Protein AF-D7R919-F1 (afdb_monomer_lite)

Structure (mmCIF, N/CA/C/O backbone):
data_AF-D7R919-F1
#
_entry.id   AF-D7R919-F1
#
loop_
_atom_site.group_PDB
_atom_site.id
_atom_site.type_symbol
_atom_site.label_atom_id
_atom_site.label_alt_id
_atom_site.label_comp_id
_atom_site.label_asym_id
_atom_site.label_entity_id
_atom_site.label_seq_id
_atom_site.pdbx_PDB_ins_code
_atom_site.Cartn_x
_atom_site.Cartn_y
_atom_site.Cartn_z
_atom_site.occupancy
_atom_site.B_iso_or_equiv
_atom_site.auth_seq_id
_atom_site.auth_comp_id
_atom_site.auth_asym_id
_atom_site.auth_atom_id
_atom_site.pdbx_PDB_model_num
ATOM 1 N N . HIS A 1 1 ? 2.926 -2.937 -15.902 1.00 95.56 1 HIS A N 1
ATOM 2 C CA . HIS A 1 1 ? 3.759 -3.573 -14.874 1.00 95.56 1 HIS A CA 1
ATOM 3 C C . HIS A 1 1 ? 2.898 -4.033 -13.718 1.00 95.56 1 HIS A C 1
ATOM 5 O O . HIS A 1 1 ? 1.933 -3.342 -13.392 1.00 95.56 1 HIS A O 1
ATOM 11 N N . TRP A 1 2 ? 3.217 -5.201 -13.159 1.00 96.38 2 TRP A N 1
ATOM 12 C CA . TRP A 1 2 ? 2.478 -5.856 -12.076 1.00 96.38 2 TRP A CA 1
ATOM 13 C C . TRP A 1 2 ? 3.252 -5.694 -10.770 1.00 96.38 2 TRP A C 1
ATOM 15 O O . TRP A 1 2 ? 4.086 -6.518 -10.404 1.00 96.38 2 TRP A O 1
ATOM 25 N N . HIS A 1 3 ? 3.007 -4.584 -10.083 1.00 96.44 3 HIS A N 1
ATOM 26 C CA . HIS A 1 3 ? 3.845 -4.145 -8.981 1.00 96.44 3 HIS A CA 1
ATOM 27 C C . HIS A 1 3 ? 3.701 -5.054 -7.755 1.00 96.44 3 HIS A C 1
ATOM 29 O O . HIS A 1 3 ? 2.638 -5.140 -7.132 1.00 96.44 3 HIS A O 1
ATOM 35 N N . GLY A 1 4 ? 4.817 -5.677 -7.373 1.00 94.81 4 GLY A N 1
ATOM 36 C CA . GLY A 1 4 ? 4.941 -6.538 -6.196 1.00 94.81 4 GLY A CA 1
ATOM 37 C C . GLY A 1 4 ? 4.612 -8.012 -6.439 1.00 94.81 4 GLY A C 1
ATOM 38 O O . GLY A 1 4 ? 4.810 -8.816 -5.532 1.00 94.81 4 GLY A O 1
ATOM 39 N N . ILE A 1 5 ? 4.156 -8.388 -7.637 1.00 92.62 5 ILE A N 1
ATOM 40 C CA . IL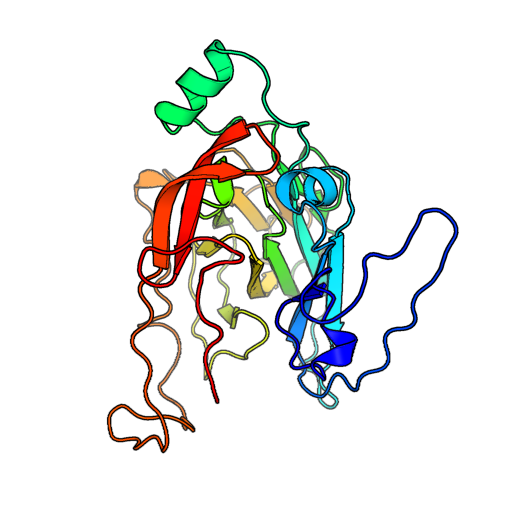E A 1 5 ? 3.919 -9.792 -7.985 1.00 92.62 5 ILE A CA 1
ATOM 41 C C . ILE A 1 5 ? 5.156 -10.354 -8.676 1.00 92.62 5 ILE A C 1
ATOM 43 O O . ILE A 1 5 ? 5.656 -9.785 -9.643 1.00 92.62 5 ILE A O 1
ATOM 47 N N . ALA A 1 6 ? 5.618 -11.512 -8.209 1.00 91.75 6 ALA A N 1
ATOM 48 C CA . ALA A 1 6 ? 6.643 -12.278 -8.900 1.00 91.75 6 ALA A CA 1
ATOM 49 C C . ALA A 1 6 ? 6.056 -12.884 -10.186 1.00 91.75 6 ALA A C 1
ATOM 51 O O . ALA A 1 6 ? 5.393 -13.922 -10.153 1.00 91.75 6 ALA A O 1
ATOM 52 N N . VAL A 1 7 ? 6.286 -12.218 -11.316 1.00 93.62 7 VAL A N 1
ATOM 53 C CA . VAL A 1 7 ? 5.866 -12.672 -12.647 1.00 93.62 7 VAL A CA 1
ATOM 54 C C . VAL A 1 7 ? 7.075 -13.118 -13.476 1.00 93.62 7 VAL A C 1
ATOM 56 O O . VAL A 1 7 ? 8.196 -12.669 -13.223 1.00 93.62 7 VAL A O 1
ATOM 59 N N . PRO A 1 8 ? 6.896 -13.993 -14.485 1.00 92.94 8 PRO A N 1
ATOM 60 C CA . PRO A 1 8 ? 7.942 -14.244 -15.470 1.00 92.94 8 PRO A CA 1
ATOM 61 C C . PRO A 1 8 ? 8.400 -12.933 -16.116 1.00 92.94 8 PRO A C 1
ATOM 63 O O . PRO A 1 8 ? 7.568 -12.079 -16.414 1.00 92.94 8 PRO A O 1
ATOM 66 N N . ASN A 1 9 ? 9.698 -12.800 -16.410 1.00 90.94 9 ASN A N 1
ATOM 67 C CA . ASN A 1 9 ? 10.276 -11.566 -16.963 1.00 90.94 9 ASN A CA 1
ATOM 68 C C . ASN A 1 9 ? 9.488 -11.027 -18.173 1.00 90.94 9 ASN A C 1
ATOM 70 O O . ASN A 1 9 ? 9.223 -9.837 -18.260 1.00 90.94 9 ASN A O 1
ATOM 74 N N . ILE A 1 10 ? 9.039 -11.910 -19.072 1.00 90.75 10 ILE A N 1
ATOM 75 C CA . ILE A 1 10 ? 8.256 -11.562 -20.277 1.00 90.75 10 ILE A CA 1
ATOM 76 C C . ILE A 1 10 ? 6.866 -10.960 -19.999 1.00 90.75 10 ILE A C 1
ATOM 78 O O . ILE A 1 10 ? 6.241 -10.407 -20.903 1.00 90.75 10 ILE A O 1
ATOM 82 N N . ALA A 1 11 ? 6.365 -11.095 -18.772 1.00 94.00 11 ALA A N 1
ATOM 83 C CA . ALA A 1 11 ? 5.078 -10.577 -18.335 1.00 94.00 11 ALA A CA 1
ATOM 84 C C . ALA A 1 11 ? 5.226 -9.339 -17.436 1.00 94.00 11 ALA A C 1
ATOM 86 O O . ALA A 1 11 ? 4.223 -8.831 -16.947 1.00 94.00 11 ALA A O 1
ATOM 87 N N . ASP A 1 12 ? 6.443 -8.833 -17.211 1.00 93.44 12 ASP A N 1
ATOM 88 C CA . ASP A 1 12 ? 6.681 -7.796 -16.208 1.00 93.44 12 ASP A CA 1
ATOM 89 C C . ASP A 1 12 ? 6.198 -6.400 -16.630 1.00 93.44 12 ASP A C 1
ATOM 91 O O . ASP A 1 12 ? 5.692 -5.651 -15.798 1.00 93.44 12 ASP A O 1
ATOM 95 N N . GLY A 1 13 ? 6.273 -6.024 -17.913 1.00 91.88 13 GLY A N 1
ATOM 96 C CA . GLY A 1 13 ? 5.672 -4.777 -18.414 1.00 91.88 13 GLY A CA 1
ATOM 97 C C . GLY A 1 13 ? 6.552 -3.524 -18.601 1.00 91.88 13 GLY A C 1
ATOM 98 O O . GLY A 1 13 ? 6.034 -2.574 -19.197 1.00 91.88 13 GLY A O 1
ATOM 99 N N . PRO A 1 14 ? 7.817 -3.434 -18.140 1.00 90.12 14 PRO A N 1
ATOM 100 C CA . PRO A 1 14 ? 8.717 -2.342 -18.522 1.00 90.12 14 PRO A CA 1
ATOM 101 C C . PRO A 1 14 ? 9.071 -2.328 -20.018 1.00 90.12 14 PRO A C 1
ATOM 103 O O . PRO A 1 14 ? 9.787 -3.193 -20.534 1.00 90.12 14 PRO A O 1
ATOM 106 N N . ALA A 1 15 ? 8.586 -1.304 -20.725 1.00 87.06 15 ALA A N 1
ATOM 107 C CA . ALA A 1 15 ? 8.878 -1.100 -22.139 1.00 87.06 15 ALA A CA 1
ATOM 108 C C . ALA A 1 15 ? 10.372 -0.808 -22.370 1.00 87.06 15 ALA A C 1
ATOM 110 O O . ALA A 1 15 ? 10.974 -0.010 -21.657 1.00 87.06 15 ALA A O 1
ATOM 111 N N . GLY A 1 16 ? 10.966 -1.450 -23.377 1.00 83.50 16 GLY A N 1
ATOM 112 C CA . GLY A 1 16 ? 12.394 -1.342 -23.692 1.00 83.50 16 GLY A CA 1
ATOM 113 C C . GLY A 1 16 ? 13.302 -2.247 -22.854 1.00 83.50 16 GLY A C 1
ATOM 114 O O . GLY A 1 16 ? 14.487 -2.336 -23.160 1.00 83.50 16 GLY A O 1
ATOM 115 N N . VAL A 1 17 ? 12.757 -2.946 -21.850 1.00 84.62 17 VAL A N 1
ATOM 116 C CA . VAL A 1 17 ? 13.502 -3.907 -21.020 1.00 84.62 17 VAL A CA 1
ATOM 117 C C . VAL A 1 17 ? 12.939 -5.313 -21.197 1.00 84.62 17 VAL A C 1
ATOM 119 O O . VAL A 1 17 ? 13.632 -6.198 -21.692 1.00 84.62 17 VAL A O 1
ATOM 122 N N . THR A 1 18 ? 11.674 -5.526 -20.833 1.00 88.62 18 THR A N 1
ATOM 123 C CA . THR A 1 18 ? 11.057 -6.862 -20.862 1.00 88.62 18 THR A CA 1
ATOM 124 C C . THR A 1 18 ? 10.121 -7.070 -22.043 1.00 88.62 18 THR A C 1
ATOM 126 O O . THR A 1 18 ? 9.877 -8.205 -22.450 1.00 88.62 18 THR A O 1
ATOM 129 N N . GLN A 1 19 ? 9.638 -5.977 -22.637 1.00 89.56 19 GLN A N 1
ATOM 130 C CA . GLN A 1 19 ? 8.796 -5.988 -23.830 1.00 89.56 19 GLN A CA 1
ATOM 131 C C . GLN A 1 19 ? 8.904 -4.682 -24.624 1.00 89.56 19 GLN A C 1
ATOM 133 O O . GLN A 1 19 ? 9.452 -3.686 -24.155 1.00 89.56 19 GLN A O 1
ATOM 138 N N . ASN A 1 20 ? 8.317 -4.654 -25.821 1.00 91.12 20 ASN A N 1
ATOM 139 C CA . ASN A 1 20 ? 8.080 -3.404 -26.542 1.00 91.12 20 ASN A CA 1
ATOM 140 C C . ASN A 1 20 ? 6.854 -2.676 -25.973 1.00 91.12 20 ASN A C 1
ATOM 142 O O . ASN A 1 20 ? 5.896 -3.308 -25.516 1.00 91.12 20 ASN A O 1
ATOM 146 N N . GLY A 1 21 ? 6.863 -1.343 -26.046 1.00 90.88 21 GLY A N 1
ATOM 147 C CA . GLY A 1 21 ? 5.683 -0.539 -25.734 1.00 90.88 21 GLY A CA 1
ATOM 148 C C . GLY A 1 21 ? 4.516 -0.898 -26.659 1.00 90.88 21 GLY A C 1
ATOM 149 O O . GLY A 1 21 ? 4.711 -1.090 -27.859 1.00 90.88 21 GLY A O 1
ATOM 150 N N . VAL A 1 22 ? 3.307 -0.998 -26.103 1.00 93.38 22 VAL A N 1
ATOM 151 C CA . VAL A 1 22 ? 2.094 -1.344 -26.861 1.00 93.38 22 VAL A CA 1
ATOM 152 C C . VAL A 1 22 ? 1.604 -0.105 -27.624 1.00 93.38 22 VAL A C 1
ATOM 154 O O . VAL A 1 22 ? 1.250 0.886 -26.980 1.00 93.38 22 VAL A O 1
ATOM 157 N N . PRO A 1 23 ? 1.578 -0.109 -28.973 1.00 93.88 23 PRO A N 1
ATOM 158 C CA . PRO A 1 23 ? 1.152 1.065 -29.731 1.00 93.88 23 PRO A CA 1
ATOM 159 C C . PRO A 1 23 ? -0.345 1.377 -29.555 1.00 93.88 23 PRO A C 1
ATOM 161 O O . PRO A 1 23 ? -1.136 0.475 -29.265 1.00 93.88 23 PRO A O 1
ATOM 164 N N . PRO A 1 24 ? -0.781 2.627 -29.804 1.00 94.56 24 PRO A N 1
ATOM 165 C CA . PRO A 1 24 ? -2.199 2.976 -29.791 1.00 94.56 24 PRO A CA 1
ATOM 166 C C . PRO A 1 24 ? -3.035 2.068 -30.705 1.00 94.56 24 PRO A C 1
ATOM 168 O O . PRO A 1 24 ? -2.684 1.836 -31.862 1.00 94.56 24 PRO A O 1
ATOM 171 N N . GLY A 1 25 ? -4.153 1.561 -30.182 1.00 97.12 25 GLY A N 1
ATOM 172 C CA . GLY A 1 25 ? -5.052 0.652 -30.902 1.00 97.12 25 GLY A CA 1
ATOM 173 C C . GLY A 1 25 ? -4.564 -0.799 -31.007 1.00 97.12 25 GLY A C 1
ATOM 174 O O . GLY A 1 25 ? -5.256 -1.609 -31.616 1.00 97.12 25 GLY A O 1
ATOM 175 N N . GLN A 1 26 ? -3.405 -1.131 -30.435 1.00 97.19 26 GLN A N 1
ATOM 176 C CA . GLN A 1 26 ? -2.895 -2.501 -30.347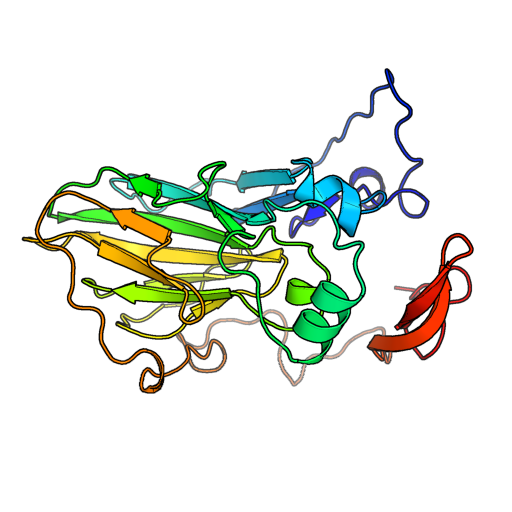 1.00 97.19 26 GLN A CA 1
ATOM 177 C C . GLN A 1 26 ? -3.163 -3.107 -28.964 1.00 97.19 26 GLN A C 1
ATOM 179 O O . GLN A 1 26 ? -3.565 -2.415 -28.028 1.00 97.19 26 GLN A O 1
ATOM 184 N N . SER A 1 27 ? -2.917 -4.410 -28.843 1.00 95.25 27 SER A N 1
ATOM 185 C CA . SER A 1 27 ? -3.090 -5.180 -27.612 1.00 95.25 27 SER A CA 1
ATOM 186 C C . SER A 1 27 ? -1.845 -5.999 -27.285 1.00 95.25 27 SER A C 1
ATOM 188 O O . SER A 1 27 ? -1.105 -6.408 -28.179 1.00 95.25 27 SER A O 1
ATOM 190 N N . TYR A 1 28 ? -1.660 -6.280 -26.000 1.00 93.38 28 TYR A N 1
ATOM 191 C CA . TYR A 1 28 ? -0.685 -7.238 -25.490 1.00 93.38 28 TYR A CA 1
ATOM 192 C C . TYR A 1 28 ? -1.362 -8.082 -24.414 1.00 93.38 28 TYR A C 1
ATOM 194 O O . TYR A 1 28 ? -2.130 -7.547 -23.613 1.00 93.38 28 TYR A O 1
ATOM 202 N N . GLU A 1 29 ? -1.097 -9.383 -24.419 1.00 95.31 29 GLU A N 1
ATOM 203 C CA . GLU A 1 29 ? -1.636 -10.319 -23.438 1.00 95.31 29 GLU A CA 1
ATOM 204 C C . GLU A 1 29 ? -0.571 -10.618 -22.385 1.00 95.31 29 GLU A C 1
ATOM 206 O O . GLU A 1 29 ? 0.567 -10.949 -22.718 1.00 95.31 29 GLU A O 1
ATOM 211 N N . TYR A 1 30 ? -0.946 -10.481 -21.117 1.00 95.94 30 TYR A N 1
ATOM 212 C CA . TYR A 1 30 ? -0.126 -10.905 -19.993 1.00 95.94 30 TYR A CA 1
ATOM 213 C C . TYR A 1 30 ? -0.711 -12.200 -19.441 1.00 95.94 30 TYR A C 1
ATOM 215 O O . TYR A 1 30 ? -1.865 -12.210 -19.015 1.00 95.94 30 TYR A O 1
ATOM 223 N N . ASP A 1 31 ? 0.096 -13.257 -19.428 1.00 94.81 31 ASP A N 1
ATOM 224 C CA . ASP A 1 31 ? -0.246 -14.546 -18.828 1.00 94.81 31 ASP A CA 1
ATOM 225 C C . ASP A 1 31 ? 0.806 -14.901 -17.772 1.00 94.81 31 ASP A C 1
ATOM 227 O O . ASP A 1 31 ? 2.007 -14.968 -18.055 1.00 94.81 31 ASP A O 1
ATOM 231 N N . PHE A 1 32 ? 0.358 -15.053 -16.530 1.00 95.06 32 PHE A N 1
ATOM 232 C CA . PHE A 1 32 ? 1.174 -15.478 -15.403 1.00 95.06 32 PHE A CA 1
ATOM 233 C C . PHE A 1 32 ? 0.289 -16.031 -14.287 1.00 95.06 32 PHE A C 1
ATOM 235 O O . PHE A 1 32 ? -0.894 -15.710 -14.171 1.00 95.06 32 PHE A O 1
ATOM 242 N N . VAL A 1 33 ? 0.892 -16.835 -13.412 1.00 94.25 33 VAL A N 1
ATOM 243 C CA . VAL A 1 33 ? 0.210 -17.379 -12.236 1.00 94.25 33 VAL A CA 1
ATOM 244 C C . VAL A 1 33 ? 0.510 -16.507 -11.020 1.00 94.25 33 VAL A C 1
ATOM 246 O O . VAL A 1 33 ? 1.662 -16.384 -10.604 1.00 94.25 33 VAL A O 1
ATOM 249 N N . ALA A 1 34 ? -0.529 -15.926 -10.423 1.00 93.31 34 ALA A N 1
ATOM 250 C CA . ALA A 1 34 ? -0.426 -15.170 -9.179 1.00 93.31 34 ALA A CA 1
ATOM 251 C C . ALA A 1 34 ? -0.433 -16.127 -7.971 1.00 93.31 34 ALA A C 1
ATOM 253 O O . ALA A 1 34 ? -1.479 -16.439 -7.413 1.00 93.31 34 ALA A O 1
ATOM 254 N N . ASN A 1 35 ? 0.746 -16.635 -7.602 1.00 89.94 35 ASN A N 1
ATOM 255 C CA . ASN A 1 35 ? 0.892 -17.669 -6.565 1.00 89.94 35 ASN A CA 1
ATOM 256 C C . ASN A 1 35 ? 0.966 -17.136 -5.124 1.00 89.94 35 ASN A C 1
ATOM 258 O O . ASN A 1 35 ? 0.943 -17.929 -4.185 1.00 89.94 35 ASN A O 1
ATOM 262 N N . ALA A 1 36 ? 1.102 -15.823 -4.942 1.00 92.56 36 ALA A N 1
ATOM 263 C CA . ALA A 1 36 ? 1.188 -15.193 -3.631 1.00 92.56 36 ALA A CA 1
ATOM 264 C C . ALA A 1 36 ? -0.069 -14.357 -3.385 1.00 92.56 36 ALA A C 1
ATOM 266 O O . ALA A 1 36 ? -0.383 -13.462 -4.169 1.00 92.56 36 ALA A O 1
ATOM 267 N N . ALA A 1 37 ? -0.789 -14.679 -2.311 1.00 95.25 37 ALA A N 1
ATOM 268 C CA . ALA A 1 37 ? -1.919 -13.886 -1.854 1.00 95.25 37 ALA A CA 1
ATOM 269 C C . ALA A 1 37 ? -1.428 -12.552 -1.286 1.00 95.25 37 ALA A C 1
ATOM 271 O O . ALA A 1 37 ? -0.389 -12.502 -0.634 1.00 95.25 37 ALA A O 1
ATOM 272 N N . GLY A 1 38 ? -2.185 -11.478 -1.499 1.00 96.44 38 GLY A N 1
ATOM 273 C CA . GLY A 1 38 ? -1.797 -10.164 -1.007 1.00 96.44 38 GLY A CA 1
ATOM 274 C C . GLY A 1 38 ? -2.473 -8.998 -1.714 1.00 96.44 38 GLY A C 1
ATOM 275 O O . GLY A 1 38 ? -3.305 -9.157 -2.612 1.00 96.44 38 GLY A O 1
ATOM 276 N N . THR A 1 39 ? -2.095 -7.801 -1.271 1.00 98.25 39 THR A N 1
ATOM 277 C CA . THR A 1 39 ? -2.490 -6.524 -1.866 1.00 98.25 39 THR A CA 1
ATOM 278 C C . THR A 1 39 ? -1.368 -6.015 -2.772 1.00 98.25 39 THR A C 1
ATOM 280 O O . THR A 1 39 ? -0.287 -5.621 -2.317 1.00 98.25 39 THR A O 1
ATOM 283 N N . TYR A 1 40 ? -1.652 -5.985 -4.067 1.00 98.00 40 TYR A N 1
ATOM 284 C CA . TYR A 1 40 ? -0.775 -5.503 -5.125 1.00 98.00 40 TYR A CA 1
ATOM 285 C C . TYR A 1 40 ? -1.473 -4.402 -5.919 1.00 98.00 40 TYR A C 1
ATOM 287 O O . TYR A 1 40 ? -2.610 -4.003 -5.647 1.00 98.00 40 TYR A O 1
ATOM 295 N N . TRP A 1 41 ? -0.781 -3.897 -6.927 1.00 97.81 41 TRP A N 1
ATOM 296 C CA . TRP A 1 41 ? -1.334 -2.943 -7.871 1.00 97.81 41 TRP A CA 1
ATOM 297 C C . TRP A 1 41 ? -0.639 -3.099 -9.218 1.00 97.81 41 TRP A C 1
ATOM 299 O O . TRP A 1 41 ? 0.380 -3.775 -9.344 1.00 97.81 41 TRP A O 1
ATOM 309 N N . TYR A 1 42 ? -1.214 -2.508 -10.251 1.00 97.00 42 TYR A N 1
ATOM 310 C CA . TYR A 1 42 ? -0.621 -2.450 -11.575 1.00 97.00 42 TYR A CA 1
ATOM 311 C C . TYR A 1 42 ? -0.618 -1.013 -12.064 1.00 97.00 42 TYR A C 1
ATOM 313 O O . TYR A 1 42 ? -1.474 -0.208 -11.695 1.00 97.00 42 TYR A O 1
ATOM 321 N N . HIS A 1 43 ? 0.350 -0.692 -12.912 1.00 95.06 43 HIS A N 1
ATOM 322 C CA . HIS A 1 43 ? 0.467 0.632 -13.504 1.00 95.06 43 HIS A CA 1
ATOM 323 C C . HIS A 1 43 ? 1.208 0.599 -14.840 1.00 95.06 43 HIS A C 1
ATOM 325 O O . HIS A 1 43 ? 1.895 -0.377 -15.179 1.00 95.06 43 HIS A O 1
ATOM 331 N N . SER A 1 44 ? 1.072 1.678 -15.613 1.00 92.81 44 SER A N 1
ATOM 332 C CA . SER A 1 44 ? 1.928 1.881 -16.780 1.00 92.81 44 SER A CA 1
ATOM 333 C C . SER A 1 44 ? 3.376 2.097 -16.353 1.00 92.81 44 SER A C 1
ATOM 335 O O . SER A 1 44 ? 3.655 2.808 -15.388 1.00 92.81 44 SER A O 1
ATOM 337 N N . HIS A 1 45 ? 4.298 1.496 -17.098 1.00 90.50 45 HIS A N 1
ATOM 338 C CA . HIS A 1 45 ? 5.736 1.698 -16.936 1.00 90.50 45 HIS A CA 1
ATOM 339 C C . HIS A 1 45 ? 6.346 2.472 -18.123 1.00 90.50 45 HIS A C 1
ATOM 341 O O . HIS A 1 45 ? 7.561 2.616 -18.225 1.00 90.50 45 HIS A O 1
ATOM 347 N N . GLN A 1 46 ? 5.500 2.994 -19.019 1.00 83.31 46 GLN A N 1
ATOM 348 C CA . GLN A 1 46 ? 5.898 3.933 -20.062 1.00 83.31 46 GLN A CA 1
ATOM 349 C C . GLN A 1 46 ? 5.631 5.351 -19.556 1.00 83.31 46 GLN A C 1
ATOM 351 O O . GLN A 1 46 ? 4.472 5.719 -19.384 1.00 83.31 46 GLN A O 1
ATOM 356 N N . GLU A 1 47 ? 6.678 6.151 -19.333 1.00 78.25 47 GLU A N 1
ATOM 357 C CA . GLU A 1 47 ? 6.548 7.515 -18.784 1.00 78.25 47 GLU A CA 1
ATOM 358 C C . GLU A 1 47 ? 5.664 7.551 -17.512 1.00 78.25 47 GLU A C 1
ATOM 360 O O . GLU A 1 47 ? 4.627 8.228 -17.493 1.00 78.25 47 GLU A O 1
ATOM 365 N N . PRO A 1 48 ? 6.011 6.789 -16.454 1.00 77.69 48 PRO A N 1
ATOM 366 C CA . PRO A 1 48 ? 5.136 6.576 -15.295 1.00 77.69 48 PRO A CA 1
ATOM 367 C C . PRO A 1 48 ? 4.715 7.887 -14.613 1.00 77.69 48 PRO A C 1
ATOM 369 O O . PRO A 1 48 ? 3.545 8.043 -14.270 1.00 77.69 48 PRO A O 1
ATOM 372 N N . PHE A 1 49 ? 5.615 8.872 -14.541 1.00 75.88 49 PHE A N 1
ATOM 373 C CA . PHE A 1 49 ? 5.358 10.216 -14.000 1.00 75.88 49 PHE A CA 1
ATOM 374 C C . PHE A 1 49 ? 4.271 11.002 -14.758 1.00 75.88 49 PHE A C 1
ATOM 376 O O . PHE A 1 49 ? 3.703 11.954 -14.229 1.00 75.88 49 PHE A O 1
ATOM 383 N N . VAL A 1 50 ? 3.967 10.617 -16.001 1.00 77.81 50 VAL A N 1
ATOM 384 C CA . VAL A 1 50 ? 2.919 11.235 -16.827 1.00 77.81 50 VAL A CA 1
ATOM 385 C C . VAL A 1 50 ? 1.675 10.358 -16.881 1.00 77.81 50 VAL A C 1
ATOM 387 O O . VAL A 1 50 ? 0.554 10.862 -16.822 1.00 77.81 50 VAL A O 1
ATOM 390 N N . GLN A 1 51 ? 1.857 9.051 -17.051 1.00 85.62 51 GLN A N 1
ATOM 391 C CA . GLN A 1 51 ? 0.763 8.129 -17.328 1.00 85.62 51 GLN A CA 1
ATOM 392 C C . GLN A 1 51 ? -0.012 7.717 -16.073 1.00 85.62 51 GLN A C 1
ATOM 394 O O . GLN A 1 51 ? -1.238 7.618 -16.137 1.00 85.62 51 GLN A O 1
ATOM 399 N N . ILE A 1 52 ? 0.663 7.540 -14.933 1.00 86.06 52 ILE A N 1
ATOM 400 C CA . ILE A 1 52 ? 0.017 7.157 -13.669 1.00 86.06 52 ILE A CA 1
ATOM 401 C C . ILE A 1 52 ? -0.916 8.272 -13.172 1.00 86.06 52 ILE A C 1
ATOM 403 O O . ILE A 1 52 ? -2.101 7.985 -13.004 1.00 86.06 52 ILE A O 1
ATOM 407 N N . PRO A 1 53 ? -0.494 9.554 -13.073 1.00 79.94 53 PRO A N 1
ATOM 408 C CA . PRO A 1 53 ? -1.406 10.642 -12.690 1.00 79.94 53 PRO A CA 1
ATOM 409 C C . PRO A 1 53 ? -2.585 10.846 -13.656 1.00 79.94 53 PRO A C 1
ATOM 411 O O . PRO A 1 53 ? -3.593 11.452 -13.307 1.00 79.94 53 PRO A O 1
ATOM 414 N N . ARG A 1 54 ? -2.486 10.337 -14.893 1.00 83.62 54 ARG A N 1
ATOM 415 C CA . ARG A 1 54 ? -3.576 10.349 -15.884 1.00 83.62 54 ARG A CA 1
ATOM 416 C C . ARG A 1 54 ? -4.528 9.153 -15.766 1.00 83.62 54 ARG A C 1
ATOM 418 O O . ARG A 1 54 ? -5.405 9.003 -16.614 1.00 83.62 54 ARG A O 1
ATOM 425 N N . GLY A 1 55 ? -4.368 8.324 -14.736 1.00 85.62 55 GLY A N 1
ATOM 426 C CA . GLY A 1 55 ? -5.274 7.226 -14.408 1.00 85.62 55 GLY A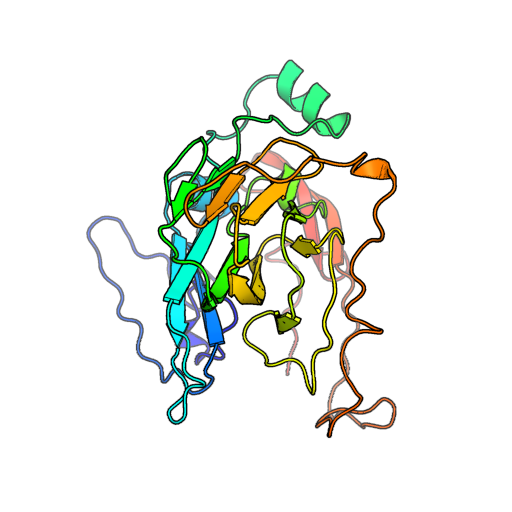 CA 1
ATOM 427 C C . GLY A 1 55 ? -4.837 5.850 -14.911 1.00 85.62 55 GLY A C 1
ATOM 428 O O . GLY A 1 55 ? -5.623 4.911 -14.821 1.00 85.62 55 GLY A O 1
ATOM 429 N N . LEU A 1 56 ? -3.611 5.682 -15.426 1.00 92.00 56 LEU A N 1
ATOM 430 C CA . LEU A 1 56 ? -3.106 4.366 -15.851 1.00 92.00 56 LEU A CA 1
ATOM 431 C C . LEU A 1 56 ? -2.519 3.563 -14.679 1.00 92.00 56 LEU A C 1
ATOM 433 O O . LEU A 1 56 ? -1.337 3.208 -14.679 1.00 92.00 56 LEU A O 1
ATOM 437 N N . LEU A 1 57 ? -3.374 3.274 -13.697 1.00 93.62 57 LEU A N 1
ATOM 438 C CA . LEU A 1 57 ? -3.103 2.426 -12.539 1.00 93.62 57 LEU A CA 1
ATOM 439 C C . LEU A 1 57 ? -4.365 1.673 -12.080 1.00 93.62 57 LEU A C 1
ATOM 441 O O . LEU A 1 57 ? -5.481 2.033 -12.452 1.00 93.62 57 LEU A O 1
ATOM 445 N N . GLY A 1 58 ? -4.198 0.663 -11.231 1.00 95.62 58 GLY A N 1
ATOM 446 C CA . GLY A 1 58 ? -5.304 -0.002 -10.546 1.00 95.62 58 GLY A CA 1
ATOM 447 C C . GLY A 1 58 ? -4.833 -0.974 -9.471 1.00 95.62 58 GLY A C 1
ATOM 448 O O . GLY A 1 58 ? -3.672 -1.372 -9.443 1.00 95.62 58 GLY A O 1
ATOM 449 N N . ALA A 1 59 ? -5.734 -1.346 -8.564 1.00 97.38 59 ALA A N 1
ATOM 450 C CA . ALA A 1 59 ? -5.449 -2.346 -7.541 1.00 97.38 59 ALA A CA 1
ATOM 451 C C . ALA A 1 59 ? -5.482 -3.767 -8.123 1.00 97.38 59 ALA A C 1
ATOM 453 O O . ALA A 1 59 ? -6.258 -4.055 -9.034 1.00 97.38 59 ALA A O 1
ATOM 454 N N . LEU A 1 60 ? -4.681 -4.662 -7.549 1.00 97.50 60 LEU A N 1
ATOM 455 C CA . LEU A 1 60 ? -4.694 -6.090 -7.844 1.00 97.50 60 LEU A CA 1
ATOM 456 C C . LEU A 1 60 ? -4.674 -6.863 -6.529 1.00 97.50 60 LEU A C 1
ATOM 458 O O . LEU A 1 60 ? -3.680 -6.856 -5.811 1.00 97.50 60 LEU A O 1
ATOM 462 N N . ILE A 1 61 ? -5.788 -7.510 -6.201 1.00 97.44 61 ILE A N 1
ATOM 463 C CA . ILE A 1 61 ? -5.914 -8.321 -4.990 1.00 97.44 61 ILE A CA 1
ATOM 464 C C . ILE A 1 61 ? -5.832 -9.788 -5.389 1.00 97.44 61 ILE A C 1
ATOM 466 O O . ILE A 1 61 ? -6.554 -10.224 -6.283 1.00 97.44 61 ILE A O 1
ATOM 470 N N . VAL A 1 62 ? -4.941 -10.527 -4.733 1.00 96.88 62 VAL A N 1
ATOM 471 C CA . VAL A 1 62 ? -4.839 -11.980 -4.875 1.00 96.88 62 VAL A CA 1
ATOM 472 C C . VAL A 1 62 ? -5.326 -12.590 -3.572 1.00 96.88 62 VAL A C 1
ATOM 474 O O . VAL A 1 62 ? -4.727 -12.370 -2.517 1.00 96.88 62 VAL A O 1
ATOM 477 N N . ASP A 1 63 ? -6.435 -13.318 -3.631 1.00 94.12 63 ASP A N 1
ATOM 478 C CA . ASP A 1 63 ? -7.018 -13.936 -2.446 1.00 94.12 63 ASP A CA 1
ATOM 479 C C . ASP A 1 63 ? -6.221 -15.165 -2.003 1.00 94.12 63 ASP A C 1
ATOM 481 O O . ASP A 1 63 ? -5.690 -15.927 -2.813 1.00 94.12 63 ASP A O 1
ATOM 485 N N . SER A 1 64 ? -6.158 -15.363 -0.685 1.00 90.94 64 SER A N 1
ATOM 486 C CA . SER A 1 64 ? -5.662 -16.613 -0.111 1.00 90.94 64 SER A CA 1
ATOM 487 C C . SER A 1 64 ? -6.666 -17.731 -0.398 1.00 90.94 64 SER A C 1
ATOM 489 O O . SER A 1 64 ? -7.871 -17.481 -0.305 1.00 90.94 64 SER A O 1
ATOM 491 N N . PRO A 1 65 ? -6.216 -18.969 -0.680 1.00 89.00 65 PRO A N 1
ATOM 492 C CA . PRO A 1 65 ? -7.116 -20.122 -0.720 1.00 89.00 65 PRO A CA 1
ATOM 493 C C . PRO A 1 65 ? -7.829 -20.346 0.624 1.00 89.00 65 PRO A C 1
ATOM 495 O O . PRO A 1 65 ? -8.958 -20.829 0.637 1.00 89.00 65 PRO A O 1
ATOM 498 N N . ASP A 1 66 ? -7.197 -19.929 1.727 1.00 88.81 66 ASP A N 1
ATOM 499 C CA . ASP A 1 66 ? -7.730 -19.983 3.088 1.00 88.81 66 ASP A CA 1
ATOM 500 C C . ASP A 1 66 ? -7.784 -18.557 3.675 1.00 88.81 66 ASP A C 1
ATOM 502 O O . ASP A 1 66 ? -6.897 -18.154 4.438 1.00 88.81 66 ASP A O 1
ATOM 506 N N . PRO A 1 67 ? -8.763 -17.724 3.277 1.00 86.06 67 PRO A N 1
ATOM 507 C CA . PRO A 1 67 ? -8.810 -16.332 3.697 1.00 86.06 67 PRO A CA 1
ATOM 508 C C . PRO A 1 67 ? -9.283 -16.203 5.148 1.00 86.06 67 PRO A C 1
ATOM 510 O O . PRO A 1 67 ? -10.231 -16.856 5.593 1.00 86.06 67 PRO A O 1
ATOM 513 N N . VAL A 1 68 ? -8.660 -15.288 5.890 1.00 87.44 68 VAL A N 1
ATOM 514 C CA . VAL A 1 68 ? -9.215 -14.816 7.161 1.00 87.44 68 VAL A CA 1
ATOM 515 C C . VAL A 1 68 ? -10.476 -14.009 6.857 1.00 87.44 68 VAL A C 1
ATOM 517 O O . VAL A 1 68 ? -10.421 -13.052 6.093 1.00 87.44 68 VAL A O 1
ATOM 520 N N . SER A 1 69 ? -11.603 -14.378 7.468 1.00 91.88 69 SER A N 1
ATOM 521 C CA . SER A 1 69 ? -12.877 -13.691 7.237 1.00 91.88 69 SER A CA 1
ATOM 522 C C . SER A 1 69 ? -12.916 -12.314 7.907 1.00 91.88 69 SER A C 1
ATOM 524 O O . SER A 1 69 ? -12.577 -12.164 9.090 1.00 91.88 69 SER A O 1
ATOM 526 N N . PHE A 1 70 ? -13.420 -11.339 7.155 1.00 96.94 70 PHE A N 1
ATOM 527 C CA . PHE A 1 70 ? -13.785 -9.998 7.602 1.00 96.94 70 PHE A CA 1
ATOM 528 C C . PHE A 1 70 ? -15.239 -9.726 7.207 1.00 96.94 70 PHE A C 1
ATOM 530 O O . PHE A 1 70 ? -15.710 -10.240 6.195 1.00 96.94 70 PHE A O 1
ATOM 537 N N . ASP A 1 71 ? -15.955 -8.923 7.990 1.00 98.06 71 ASP A N 1
ATOM 538 C CA . ASP A 1 71 ? -17.317 -8.501 7.638 1.00 98.06 71 ASP A CA 1
ATOM 539 C C . ASP A 1 71 ? -17.295 -7.488 6.483 1.00 98.06 71 ASP A C 1
ATOM 541 O O . ASP A 1 71 ? -18.228 -7.410 5.680 1.00 98.06 71 ASP A O 1
ATOM 545 N N . ARG A 1 72 ? -16.207 -6.709 6.389 1.00 97.81 72 ARG A N 1
ATOM 546 C CA . ARG A 1 72 ? -15.945 -5.748 5.315 1.00 97.81 72 ARG A CA 1
ATOM 547 C C . ARG A 1 72 ? -14.495 -5.813 4.866 1.00 97.81 72 ARG A C 1
ATOM 549 O O . ARG A 1 72 ? -13.587 -5.777 5.694 1.00 97.81 72 ARG A O 1
ATOM 556 N N . GLU A 1 73 ? -14.290 -5.773 3.556 1.00 97.56 73 GLU A N 1
ATOM 557 C CA . GLU A 1 73 ? -12.985 -5.515 2.956 1.00 97.56 73 GLU A CA 1
ATOM 558 C C . GLU A 1 73 ? -13.082 -4.316 2.017 1.00 97.56 73 GLU A C 1
ATOM 560 O O . GLU A 1 73 ? -13.964 -4.257 1.159 1.00 97.56 73 GLU A O 1
ATOM 565 N N . TYR A 1 74 ? -12.175 -3.358 2.185 1.00 98.25 74 TYR A N 1
ATOM 566 C CA . TYR A 1 74 ? -12.093 -2.169 1.346 1.00 98.25 74 TYR A CA 1
ATOM 567 C C . TYR A 1 74 ? -10.689 -2.003 0.791 1.00 98.25 74 TYR A C 1
ATOM 569 O O . TYR A 1 74 ? -9.710 -2.121 1.525 1.00 98.25 74 TYR A O 1
ATOM 577 N N . THR A 1 75 ? -10.601 -1.652 -0.488 1.00 98.12 75 THR A N 1
ATOM 578 C CA . THR A 1 75 ? -9.354 -1.230 -1.124 1.00 98.12 75 THR A CA 1
ATOM 579 C C . THR A 1 75 ? -9.384 0.272 -1.339 1.00 98.12 75 THR A C 1
ATOM 581 O O . THR A 1 75 ? -10.320 0.804 -1.936 1.00 98.12 75 THR A O 1
ATOM 584 N N . VAL A 1 76 ? -8.359 0.952 -0.841 1.00 97.38 76 VAL A N 1
ATOM 585 C CA . VAL A 1 76 ? -8.182 2.400 -0.889 1.00 97.38 76 VAL A CA 1
ATOM 586 C C . VAL A 1 76 ? -6.893 2.686 -1.639 1.00 97.38 76 VAL A C 1
ATOM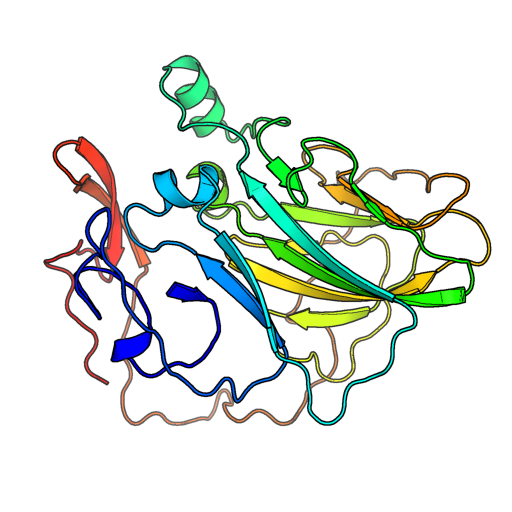 588 O O . VAL A 1 76 ? -5.806 2.362 -1.169 1.00 97.38 76 VAL A O 1
ATOM 591 N N . VAL A 1 77 ? -7.020 3.298 -2.810 1.00 95.06 77 VAL A N 1
ATOM 592 C CA . VAL A 1 77 ? -5.898 3.711 -3.650 1.00 95.06 77 VAL A CA 1
ATOM 593 C C . VAL A 1 77 ? -5.752 5.222 -3.559 1.00 95.06 77 VAL A C 1
ATOM 595 O O . VAL A 1 77 ? -6.636 5.959 -4.000 1.00 95.06 77 VAL A O 1
ATOM 598 N N . TYR A 1 78 ? -4.626 5.668 -3.013 1.00 91.38 78 TYR A N 1
ATOM 599 C CA . TYR A 1 78 ? -4.178 7.055 -3.070 1.00 91.38 78 TYR A CA 1
ATOM 600 C C . TYR A 1 78 ? -3.434 7.272 -4.387 1.00 91.38 78 TYR A C 1
ATOM 602 O O . TYR A 1 78 ? -2.525 6.506 -4.705 1.00 91.38 78 TYR A O 1
ATOM 610 N N . HIS A 1 79 ? -3.798 8.288 -5.163 1.00 87.31 79 HIS A N 1
ATOM 611 C CA . HIS A 1 79 ? -3.145 8.584 -6.439 1.00 87.31 79 HIS A CA 1
ATOM 612 C C . HIS A 1 79 ? -3.112 10.082 -6.721 1.00 87.31 79 HIS A C 1
ATOM 614 O O . HIS A 1 79 ? -3.927 10.835 -6.192 1.00 87.31 79 HIS A O 1
ATOM 620 N N . ASP A 1 80 ? -2.183 10.524 -7.568 1.00 79.88 80 ASP A N 1
ATOM 621 C CA . ASP A 1 80 ? -2.127 11.932 -7.948 1.00 79.88 80 ASP A CA 1
ATOM 622 C C . ASP A 1 80 ? -3.360 12.322 -8.783 1.00 79.88 80 ASP A C 1
ATOM 624 O O . ASP A 1 80 ? -3.828 11.560 -9.637 1.00 79.88 80 ASP A O 1
ATOM 628 N N . HIS A 1 81 ? -3.881 13.520 -8.529 1.00 69.50 81 HIS A N 1
ATOM 629 C CA . HIS A 1 81 ? -5.012 14.129 -9.223 1.00 69.50 81 HIS A CA 1
ATOM 630 C C . HIS A 1 81 ? -4.589 15.275 -10.160 1.00 69.50 81 HIS A C 1
ATOM 632 O O . HIS A 1 81 ? -5.317 15.625 -11.091 1.00 69.50 81 HIS A O 1
ATOM 638 N N . THR A 1 82 ? -3.412 15.875 -9.954 1.00 61.31 82 THR A N 1
ATOM 639 C CA . THR A 1 82 ? -2.969 17.043 -10.727 1.00 61.31 82 THR A CA 1
ATOM 640 C C . THR A 1 82 ? -2.075 16.674 -11.912 1.00 61.31 82 THR A C 1
ATOM 642 O O . THR A 1 82 ? -1.316 15.705 -11.903 1.00 61.31 82 THR A O 1
ATOM 645 N N . GLN A 1 83 ? -2.183 17.468 -12.984 1.00 51.97 83 GLN A N 1
ATOM 646 C CA . GLN A 1 83 ? -1.278 17.394 -14.132 1.00 51.97 83 GLN A CA 1
ATOM 647 C C . GLN A 1 83 ? 0.137 17.857 -13.744 1.00 51.97 83 GLN A C 1
ATOM 649 O O . GLN A 1 83 ? 0.276 18.638 -12.802 1.00 51.97 83 GLN A O 1
ATOM 654 N N . PRO A 1 84 ? 1.186 17.433 -14.478 1.00 49.06 84 PRO A N 1
ATOM 655 C CA . PRO A 1 84 ? 2.556 17.847 -14.198 1.00 49.06 84 PRO A CA 1
ATOM 656 C C . PRO A 1 84 ? 2.683 19.372 -14.100 1.00 49.06 84 PRO A C 1
ATOM 658 O O . PRO A 1 84 ? 2.224 20.108 -14.976 1.00 49.06 84 PRO A O 1
ATOM 661 N N . VAL A 1 85 ? 3.334 19.808 -13.023 1.00 49.94 85 VAL A N 1
ATOM 662 C CA . VAL A 1 85 ? 3.721 21.188 -12.713 1.00 49.94 85 VAL A CA 1
ATOM 663 C C . VAL A 1 85 ? 4.499 21.804 -13.882 1.00 49.94 85 VAL A C 1
ATOM 665 O O . VAL A 1 85 ? 5.466 21.213 -14.358 1.00 49.94 85 VAL A O 1
ATOM 668 N N . ARG A 1 86 ? 4.110 23.001 -14.344 1.00 49.72 86 ARG A N 1
ATOM 669 C CA . ARG A 1 86 ? 4.776 23.692 -15.476 1.00 49.72 86 ARG A CA 1
ATOM 670 C C . ARG A 1 86 ? 5.220 25.121 -15.174 1.00 49.72 86 ARG A C 1
ATOM 672 O O . ARG A 1 86 ? 5.740 25.785 -16.070 1.00 49.72 86 ARG A O 1
ATOM 679 N N . THR A 1 87 ? 5.022 25.627 -13.955 1.00 51.72 87 THR A N 1
ATOM 680 C CA . THR A 1 87 ? 5.322 27.032 -13.641 1.00 51.72 87 THR A CA 1
ATOM 681 C C . THR A 1 87 ? 6.447 27.194 -12.614 1.00 51.72 87 THR A C 1
ATOM 683 O O . THR A 1 87 ? 6.573 26.431 -11.659 1.00 51.72 87 THR A O 1
ATOM 686 N N . LEU A 1 88 ? 7.271 28.234 -12.790 1.00 50.72 88 LEU A N 1
ATOM 687 C CA . LEU A 1 88 ? 8.364 28.596 -11.872 1.00 50.72 88 LEU A CA 1
ATOM 688 C C . LEU A 1 88 ? 7.932 28.713 -10.388 1.00 50.72 88 LEU A C 1
ATOM 690 O O . LEU A 1 88 ? 8.671 28.233 -9.532 1.00 50.72 88 LEU A O 1
ATOM 694 N N . PRO A 1 89 ? 6.760 29.282 -10.037 1.00 55.84 89 PRO A N 1
ATOM 695 C CA . PRO A 1 89 ? 6.299 29.336 -8.646 1.00 55.84 89 PRO A CA 1
ATOM 696 C C . PRO A 1 89 ? 6.013 27.962 -8.023 1.00 55.84 89 PRO A C 1
ATOM 698 O O . PRO A 1 89 ? 6.284 27.752 -6.842 1.00 55.84 89 PRO A O 1
ATOM 701 N N . GLU A 1 90 ? 5.490 27.017 -8.803 1.00 54.41 90 GLU A N 1
ATOM 702 C CA . GLU A 1 90 ? 5.237 25.643 -8.354 1.00 54.41 90 GLU A CA 1
ATOM 703 C C . GLU A 1 90 ? 6.549 24.858 -8.203 1.00 54.41 90 GLU A C 1
ATOM 705 O O . GLU A 1 90 ? 6.706 24.110 -7.241 1.00 54.41 90 GLU A O 1
ATOM 710 N N . ILE A 1 91 ? 7.537 25.103 -9.076 1.00 54.19 91 ILE A N 1
ATOM 711 C CA . ILE A 1 91 ? 8.907 24.581 -8.926 1.00 54.19 91 ILE A CA 1
ATOM 712 C C . ILE A 1 91 ? 9.538 25.090 -7.620 1.00 54.19 91 ILE A C 1
ATOM 714 O O . ILE A 1 91 ? 10.157 24.318 -6.892 1.00 54.19 91 ILE A O 1
ATOM 718 N N . VAL A 1 92 ? 9.349 26.367 -7.272 1.00 57.00 92 VAL A N 1
ATOM 719 C CA . VAL A 1 92 ? 9.852 26.929 -6.005 1.00 57.00 92 VAL A CA 1
ATOM 720 C C . VAL A 1 92 ? 9.137 26.321 -4.793 1.00 57.00 92 VAL A C 1
ATOM 722 O O . VAL A 1 92 ? 9.807 25.942 -3.835 1.00 57.00 92 VAL A O 1
ATOM 725 N N . LYS A 1 93 ? 7.805 26.154 -4.827 1.00 54.09 93 LYS A N 1
ATOM 726 C CA . LYS A 1 93 ? 7.064 25.440 -3.764 1.00 54.09 93 LYS A CA 1
ATOM 727 C C . LYS A 1 93 ? 7.560 24.001 -3.580 1.00 54.09 93 LYS A C 1
ATOM 729 O O . LYS A 1 93 ? 7.712 23.551 -2.447 1.00 54.09 93 LYS A O 1
ATOM 734 N N . LYS A 1 94 ? 7.868 23.320 -4.687 1.00 52.25 94 LYS A N 1
ATOM 735 C CA . LYS A 1 94 ? 8.425 21.963 -4.722 1.00 52.25 94 LYS A CA 1
ATOM 736 C C . LYS A 1 94 ? 9.830 21.885 -4.111 1.00 52.25 94 LYS A C 1
ATOM 738 O O . LYS A 1 94 ? 10.078 20.997 -3.306 1.00 52.25 94 LYS A O 1
ATOM 743 N N . ILE A 1 95 ? 10.724 22.831 -4.418 1.00 52.59 95 ILE A N 1
ATOM 744 C CA . ILE A 1 95 ? 12.069 22.912 -3.804 1.00 52.59 95 ILE A CA 1
ATOM 745 C C . ILE A 1 95 ? 11.979 23.158 -2.289 1.00 52.59 95 ILE A C 1
ATOM 747 O O . ILE A 1 95 ? 12.814 22.678 -1.529 1.00 52.59 95 ILE A O 1
ATOM 751 N N . LEU A 1 96 ? 10.953 23.884 -1.843 1.00 53.81 96 LEU A N 1
ATOM 752 C CA . LEU A 1 96 ? 10.709 24.184 -0.431 1.00 53.81 96 LEU A CA 1
ATOM 753 C C . LEU A 1 96 ? 9.906 23.091 0.304 1.00 53.81 96 LEU A C 1
ATOM 755 O O . LEU A 1 96 ? 9.476 23.321 1.432 1.00 53.81 96 LEU A O 1
ATOM 759 N N . GLY A 1 97 ? 9.683 21.922 -0.312 1.00 48.91 97 GLY A N 1
ATOM 760 C CA . GLY A 1 97 ? 9.017 20.777 0.322 1.00 48.91 97 GLY A CA 1
ATOM 761 C C . GLY A 1 97 ? 7.523 20.973 0.600 1.00 48.91 97 GLY A C 1
ATOM 762 O O . GLY A 1 97 ? 6.952 20.274 1.430 1.00 48.91 97 GLY A O 1
ATOM 763 N N . SER A 1 98 ? 6.871 21.938 -0.054 1.00 50.66 98 SER A N 1
ATOM 764 C CA . SER A 1 98 ? 5.438 22.179 0.132 1.00 50.66 98 SER A CA 1
ATOM 765 C C . SER A 1 98 ? 4.625 21.299 -0.820 1.00 50.66 98 SER A C 1
ATOM 767 O O . SER A 1 98 ? 4.584 21.571 -2.022 1.00 50.66 98 SER A O 1
ATOM 769 N N . ARG A 1 99 ? 3.970 20.257 -0.290 1.00 55.41 99 ARG A N 1
ATOM 770 C CA . ARG A 1 99 ? 2.961 19.472 -1.022 1.00 55.41 99 ARG A CA 1
ATOM 771 C C . ARG A 1 99 ? 1.728 20.322 -1.320 1.00 55.41 99 ARG A C 1
ATOM 773 O O . ARG A 1 99 ? 1.269 21.081 -0.466 1.00 55.41 99 ARG A O 1
ATOM 780 N N . ASP A 1 100 ? 1.190 20.178 -2.528 1.00 56.31 100 ASP A N 1
ATOM 781 C CA . ASP A 1 100 ? -0.116 20.736 -2.862 1.00 56.31 100 ASP A CA 1
ATOM 782 C C . ASP A 1 100 ? -1.215 19.830 -2.289 1.00 56.31 100 ASP A C 1
ATOM 784 O O . ASP A 1 100 ? -1.212 18.619 -2.512 1.00 56.31 100 ASP A O 1
ATOM 788 N N . ARG A 1 101 ? -2.115 20.413 -1.495 1.00 50.34 101 ARG A N 1
ATOM 789 C CA . ARG A 1 101 ? -3.120 19.683 -0.706 1.00 50.34 101 ARG A CA 1
ATOM 790 C C . ARG A 1 101 ? -4.245 19.107 -1.566 1.00 50.34 101 ARG A C 1
ATOM 792 O O . ARG A 1 101 ? -4.856 18.131 -1.157 1.00 50.34 101 ARG A O 1
ATOM 799 N N . ASP A 1 102 ? -4.453 19.655 -2.763 1.00 53.97 102 ASP A N 1
ATOM 800 C CA . ASP A 1 102 ? -5.474 19.198 -3.718 1.00 53.97 102 ASP A CA 1
ATOM 801 C C . ASP A 1 102 ? -4.920 18.175 -4.733 1.00 53.97 102 ASP A C 1
ATOM 803 O O . ASP A 1 102 ? -5.592 17.802 -5.698 1.00 53.97 102 ASP A O 1
ATOM 807 N N . ALA A 1 103 ? -3.671 17.729 -4.551 1.00 68.50 103 ALA A N 1
ATOM 808 C CA . ALA A 1 103 ? -2.980 16.880 -5.515 1.00 68.50 103 ALA A CA 1
ATOM 809 C C . ALA A 1 103 ? -3.224 15.382 -5.335 1.00 68.50 103 ALA A C 1
ATOM 811 O O . ALA A 1 103 ? -2.847 14.636 -6.232 1.00 68.50 103 ALA A O 1
ATOM 812 N N . ILE A 1 104 ? -3.836 14.927 -4.236 1.00 79.06 104 ILE A N 1
ATOM 813 C CA . ILE A 1 104 ? -4.085 13.500 -3.992 1.00 79.06 104 ILE A CA 1
ATOM 814 C C . ILE A 1 104 ? -5.583 13.208 -4.035 1.00 79.06 104 ILE A C 1
ATOM 816 O O . ILE A 1 104 ? -6.372 13.806 -3.309 1.00 79.06 104 ILE A O 1
ATOM 820 N N . ALA A 1 105 ? -5.960 12.247 -4.869 1.00 84.62 105 ALA A N 1
ATOM 821 C CA . ALA A 1 105 ? -7.281 11.646 -4.893 1.00 84.62 105 ALA A CA 1
ATOM 822 C C . ALA A 1 105 ? -7.257 10.265 -4.231 1.00 84.62 105 ALA A C 1
ATOM 824 O O . ALA A 1 105 ? -6.242 9.564 -4.220 1.00 84.62 105 ALA A O 1
ATOM 825 N N . VAL A 1 106 ? -8.412 9.863 -3.705 1.00 88.62 106 VAL A N 1
ATOM 826 C CA . VAL A 1 106 ? -8.635 8.555 -3.089 1.00 88.62 106 VAL A CA 1
ATOM 827 C C . VAL A 1 106 ? -9.771 7.856 -3.816 1.00 88.62 106 VAL A C 1
ATOM 829 O O . VAL A 1 106 ? -10.899 8.345 -3.810 1.00 88.62 106 VAL A O 1
ATOM 832 N N . ASN A 1 107 ? -9.493 6.724 -4.468 1.00 90.38 107 ASN A N 1
ATOM 833 C CA . ASN A 1 107 ? -10.469 6.003 -5.300 1.00 90.38 107 ASN A CA 1
ATOM 834 C C . ASN A 1 107 ? -11.262 6.941 -6.244 1.00 90.38 107 ASN A C 1
ATOM 836 O O . ASN A 1 107 ? -12.493 6.901 -6.275 1.00 90.38 107 ASN A O 1
ATOM 840 N N . ASN A 1 108 ? -10.566 7.805 -6.997 1.00 82.69 108 ASN A N 1
ATOM 841 C CA . ASN A 1 108 ? -11.142 8.834 -7.882 1.00 82.69 108 ASN A CA 1
ATOM 842 C C . ASN A 1 108 ? -11.961 9.943 -7.189 1.00 82.69 108 ASN A C 1
ATOM 844 O O . ASN A 1 108 ? -12.686 10.680 -7.859 1.00 82.69 108 ASN A O 1
ATOM 848 N N . THR A 1 109 ? -11.856 10.083 -5.868 1.00 82.25 109 THR A N 1
ATOM 849 C CA . THR A 1 109 ? -12.498 11.159 -5.104 1.00 82.25 109 THR A CA 1
ATOM 850 C C . THR A 1 109 ? -11.446 12.171 -4.661 1.00 82.25 109 THR A C 1
ATOM 852 O O . THR A 1 109 ? -10.482 11.810 -3.996 1.00 82.25 109 THR A O 1
ATOM 855 N N . ASN A 1 110 ? -11.646 13.449 -4.984 1.00 72.50 110 ASN A N 1
ATOM 856 C CA . ASN A 1 110 ? -10.750 14.551 -4.587 1.00 72.50 110 ASN A CA 1
ATOM 857 C C . ASN A 1 110 ? -11.102 15.132 -3.208 1.00 72.50 110 ASN A C 1
ATOM 859 O O . ASN A 1 110 ? -10.906 16.311 -2.936 1.00 72.50 110 ASN A O 1
ATOM 863 N N . GLY A 1 111 ? -11.750 14.330 -2.379 1.00 73.62 111 GLY A N 1
ATOM 864 C CA . GLY A 1 111 ? -12.299 14.723 -1.096 1.00 73.62 111 GLY A CA 1
ATOM 865 C C . GLY A 1 111 ? -12.463 13.484 -0.236 1.00 73.62 111 GLY A C 1
ATOM 866 O O . GLY A 1 111 ? -11.850 12.452 -0.500 1.00 73.62 111 GLY A O 1
ATOM 867 N N . MET A 1 112 ? -13.318 13.574 0.774 1.00 85.38 112 MET A N 1
ATOM 868 C CA . MET A 1 112 ? -13.539 12.461 1.684 1.00 85.38 112 MET A CA 1
ATOM 869 C C . MET A 1 112 ? -14.102 11.234 0.966 1.00 85.38 112 MET A C 1
ATOM 871 O O . MET A 1 112 ? -15.206 11.286 0.420 1.00 85.38 112 MET A O 1
ATOM 875 N N . LEU A 1 113 ? -13.393 10.111 1.047 1.00 92.25 113 LEU A N 1
ATOM 876 C CA . LEU A 1 113 ? -13.963 8.814 0.717 1.00 92.25 113 LEU A CA 1
ATOM 877 C C . LEU A 1 113 ? -14.758 8.290 1.918 1.00 92.25 113 LEU A C 1
ATOM 879 O O . LEU A 1 113 ? -14.186 7.983 2.961 1.00 92.25 113 LEU A O 1
ATOM 883 N N . GLU A 1 114 ? -16.072 8.151 1.774 1.00 94.00 114 GLU A N 1
ATOM 884 C CA . GLU A 1 114 ? -16.924 7.538 2.796 1.00 94.00 114 GLU A CA 1
ATOM 885 C C . GLU A 1 114 ? -17.163 6.056 2.493 1.00 94.00 114 GLU A C 1
ATOM 887 O O . GLU A 1 114 ? -17.687 5.689 1.440 1.00 94.00 114 GLU A O 1
ATOM 892 N N . LEU A 1 115 ? -16.806 5.193 3.440 1.00 96.38 115 LEU A N 1
ATOM 893 C CA . LEU A 1 115 ? -16.968 3.747 3.365 1.00 96.38 115 LEU A CA 1
ATOM 894 C C . LEU A 1 115 ? -17.983 3.286 4.422 1.00 96.38 115 LEU A C 1
ATOM 896 O O . LEU A 1 115 ? -17.834 3.585 5.610 1.00 96.38 115 LEU A O 1
ATOM 900 N N . PRO A 1 116 ? -19.036 2.545 4.049 1.00 96.44 116 PRO A N 1
ATOM 901 C CA . PRO A 1 116 ? -20.025 2.098 5.019 1.00 96.44 116 PRO A CA 1
ATOM 902 C C . PRO A 1 116 ? -19.450 1.009 5.934 1.00 96.44 116 PRO A C 1
ATOM 904 O O . PRO A 1 116 ? -18.867 0.037 5.472 1.00 96.44 116 PRO A O 1
ATOM 907 N N . ALA A 1 117 ? -19.663 1.122 7.238 1.00 97.06 117 ALA A N 1
ATOM 908 C CA . ALA A 1 117 ? -19.364 0.053 8.186 1.00 97.06 117 ALA A CA 1
ATOM 909 C C . ALA A 1 117 ? -20.273 0.184 9.414 1.00 97.06 117 ALA A C 1
ATOM 911 O O . ALA A 1 117 ? -20.652 1.296 9.799 1.00 97.06 117 ALA A O 1
ATOM 912 N N . GLN A 1 118 ? -20.676 -0.937 9.998 1.00 96.31 118 GLN A N 1
ATOM 913 C CA . GLN A 1 118 ? -21.540 -0.972 11.177 1.00 96.31 118 GLN A CA 1
ATOM 914 C C . GLN A 1 118 ? -20.717 -1.200 12.450 1.00 96.31 118 GLN A C 1
ATOM 916 O O . GLN A 1 118 ? -19.673 -1.847 12.387 1.00 96.31 118 GLN A O 1
ATOM 921 N N . PRO A 1 119 ? -21.175 -0.705 13.616 1.00 96.81 119 PRO A N 1
ATOM 922 C CA . PRO A 1 119 ? -20.540 -1.012 14.894 1.00 96.81 119 PRO A CA 1
ATOM 923 C C . PRO A 1 119 ? -20.341 -2.520 15.091 1.00 96.81 119 PRO A C 1
ATOM 925 O O . PRO A 1 119 ? -21.275 -3.296 14.891 1.00 96.81 119 PRO A O 1
ATOM 928 N N . GLY A 1 120 ? -19.138 -2.929 15.497 1.00 96.56 120 GLY A N 1
ATOM 929 C CA . GLY A 1 120 ? -18.790 -4.334 15.716 1.00 96.56 120 GLY A CA 1
ATOM 930 C C . GLY A 1 120 ? -18.410 -5.136 14.465 1.00 96.56 120 GLY A C 1
ATOM 931 O O . GLY A 1 120 ? -17.930 -6.253 14.631 1.00 96.56 120 GLY A O 1
ATOM 932 N N . GLU A 1 121 ? -18.564 -4.601 13.246 1.00 98.00 121 GLU A N 1
ATOM 933 C CA . GLU A 1 121 ? -18.032 -5.253 12.038 1.00 98.00 121 GLU A CA 1
ATOM 934 C C . GLU A 1 121 ? -16.495 -5.269 12.086 1.00 98.00 121 GLU A C 1
ATOM 936 O O . GLU A 1 121 ? -15.852 -4.248 12.357 1.00 98.00 121 GLU A O 1
ATOM 941 N N . ARG A 1 122 ? -15.897 -6.423 11.784 1.00 98.12 122 ARG A N 1
ATOM 942 C CA . ARG A 1 122 ? -14.462 -6.572 11.556 1.00 98.12 122 ARG A CA 1
ATOM 943 C C . ARG A 1 122 ? -14.131 -6.125 10.134 1.00 98.12 122 ARG A C 1
ATOM 945 O O . ARG A 1 122 ? -14.650 -6.672 9.162 1.00 98.12 12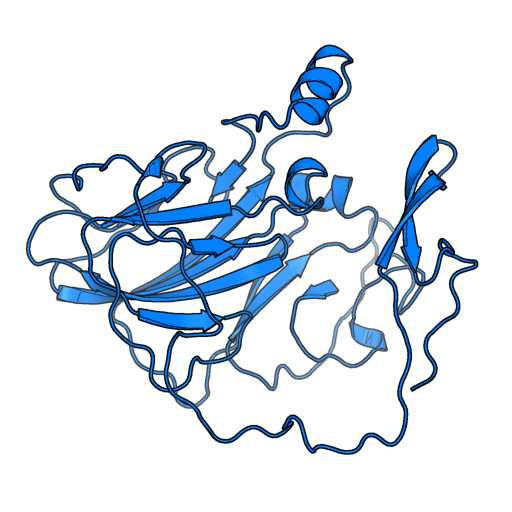2 ARG A O 1
ATOM 952 N N . VAL A 1 123 ? -13.240 -5.152 10.008 1.00 98.56 123 VAL A N 1
ATOM 953 C CA . VAL A 1 123 ? -12.870 -4.513 8.744 1.00 98.56 123 VAL A CA 1
ATOM 954 C C . VAL A 1 123 ? -11.425 -4.847 8.393 1.00 98.56 123 VAL A C 1
ATOM 956 O O . VAL A 1 123 ? -10.543 -4.729 9.245 1.00 98.56 123 VAL A O 1
ATOM 959 N N . ARG A 1 124 ? -11.181 -5.209 7.128 1.00 98.56 124 ARG A N 1
ATOM 960 C CA . ARG A 1 124 ? -9.861 -5.148 6.490 1.00 98.56 124 ARG A CA 1
ATOM 961 C C . ARG A 1 124 ? -9.808 -3.950 5.552 1.00 98.56 124 ARG A C 1
ATOM 963 O O . ARG A 1 124 ? -10.638 -3.822 4.652 1.00 98.56 124 ARG A O 1
ATOM 970 N N . LEU A 1 125 ? -8.823 -3.085 5.742 1.00 98.50 125 LEU A N 1
ATOM 971 C CA . LEU A 1 125 ? -8.607 -1.903 4.918 1.00 98.50 125 LEU A CA 1
ATOM 972 C C . LEU A 1 125 ? -7.253 -2.006 4.215 1.00 98.50 125 LEU A C 1
ATOM 974 O O . LEU A 1 125 ? -6.215 -1.978 4.867 1.00 98.50 125 LEU A O 1
ATOM 978 N N . ARG A 1 126 ? -7.273 -2.136 2.890 1.00 98.62 126 ARG A N 1
ATOM 979 C CA . ARG A 1 126 ? -6.100 -2.304 2.026 1.00 98.62 126 ARG A CA 1
ATOM 980 C C . ARG A 1 126 ? -5.718 -0.951 1.444 1.00 98.62 126 ARG A C 1
ATOM 982 O O . ARG A 1 126 ? -6.385 -0.456 0.539 1.00 98.62 126 ARG A O 1
ATOM 989 N N . LEU A 1 127 ? -4.683 -0.337 1.990 1.00 98.38 127 LEU A N 1
ATOM 990 C CA . LEU A 1 127 ? -4.159 0.956 1.575 1.00 98.38 127 LEU A CA 1
ATOM 991 C C . LEU A 1 127 ? -3.089 0.751 0.505 1.00 98.38 127 LEU A C 1
ATOM 993 O O . LEU A 1 127 ? -2.155 -0.017 0.709 1.00 98.38 127 LEU A O 1
ATOM 997 N N . ILE A 1 128 ? -3.207 1.455 -0.616 1.00 97.62 128 ILE A N 1
ATOM 998 C CA . ILE A 1 128 ? -2.250 1.430 -1.724 1.00 97.62 128 ILE A CA 1
ATOM 999 C C . ILE A 1 128 ? -1.826 2.864 -2.010 1.00 97.62 128 ILE A C 1
ATOM 1001 O O . ILE A 1 128 ? -2.661 3.693 -2.375 1.00 97.62 128 ILE A O 1
ATOM 1005 N N . ASN A 1 129 ? -0.534 3.163 -1.884 1.00 93.94 129 ASN A N 1
ATOM 1006 C CA . ASN A 1 129 ? 0.006 4.428 -2.362 1.00 93.94 129 ASN A CA 1
ATOM 1007 C C . ASN A 1 129 ? 0.435 4.290 -3.831 1.00 93.94 129 ASN A C 1
ATOM 1009 O O . ASN A 1 129 ? 1.560 3.900 -4.127 1.00 93.94 129 ASN A O 1
ATOM 1013 N N . GLY A 1 130 ? -0.468 4.628 -4.748 1.00 91.12 130 GLY A N 1
ATOM 1014 C CA . GLY A 1 130 ? -0.221 4.690 -6.190 1.00 91.12 130 GLY A CA 1
ATOM 1015 C C . GLY A 1 130 ? 0.231 6.067 -6.684 1.00 91.12 130 GLY A C 1
ATOM 1016 O O . GLY A 1 130 ? 0.114 6.348 -7.877 1.00 91.12 130 GLY A O 1
ATOM 1017 N N . THR A 1 131 ? 0.694 6.949 -5.794 1.00 86.06 131 THR A N 1
ATOM 1018 C CA . THR A 1 131 ? 1.242 8.249 -6.203 1.00 86.06 131 THR A CA 1
ATOM 1019 C C . THR A 1 131 ? 2.574 8.054 -6.914 1.00 86.06 131 THR A C 1
ATOM 1021 O O . THR A 1 131 ? 3.402 7.241 -6.509 1.00 86.06 131 THR A O 1
ATOM 1024 N N . ALA A 1 132 ? 2.772 8.806 -7.982 1.00 76.19 132 ALA A N 1
ATOM 1025 C CA . ALA A 1 132 ? 3.945 8.778 -8.833 1.00 76.19 132 ALA A CA 1
ATOM 1026 C C . ALA A 1 132 ? 4.438 10.189 -9.168 1.00 76.19 132 ALA A C 1
ATOM 1028 O O . ALA A 1 132 ? 5.330 10.320 -9.996 1.00 76.19 132 ALA A O 1
ATOM 1029 N N . SER A 1 133 ? 3.876 11.256 -8.589 1.00 64.25 133 SER A N 1
ATOM 1030 C CA . SER A 1 133 ? 4.415 12.599 -8.788 1.00 64.25 133 SER A CA 1
ATOM 1031 C C . SER A 1 133 ? 5.841 12.691 -8.247 1.00 64.25 133 SER A C 1
ATOM 1033 O O . SER A 1 133 ? 6.201 12.071 -7.252 1.00 64.25 133 SER A O 1
ATOM 1035 N N . GLU A 1 134 ? 6.678 13.507 -8.886 1.00 53.66 134 GLU A N 1
ATOM 1036 C CA . GLU A 1 134 ? 8.066 13.701 -8.451 1.00 53.66 134 GLU A CA 1
ATOM 1037 C C . GLU A 1 134 ? 8.160 14.091 -6.958 1.00 53.66 134 GLU A C 1
ATOM 1039 O O . GLU A 1 134 ? 9.060 13.650 -6.256 1.00 53.66 134 GLU A O 1
ATOM 1044 N N . ALA A 1 135 ? 7.191 14.843 -6.424 1.00 49.94 135 ALA A N 1
ATOM 1045 C CA . ALA A 1 135 ? 7.158 15.205 -5.005 1.00 49.94 135 ALA A CA 1
ATOM 1046 C C . ALA A 1 135 ? 6.942 14.008 -4.052 1.00 49.94 135 ALA A C 1
ATOM 1048 O O . ALA A 1 135 ? 7.370 14.077 -2.904 1.00 49.94 135 ALA A O 1
ATOM 1049 N N . THR A 1 136 ? 6.295 12.922 -4.491 1.00 52.88 136 THR A N 1
ATOM 1050 C CA . THR A 1 136 ? 6.122 11.691 -3.696 1.00 52.88 136 THR A CA 1
ATOM 1051 C C . THR A 1 136 ? 7.143 10.607 -4.054 1.00 52.88 136 THR A C 1
ATOM 1053 O O . THR A 1 136 ? 7.508 9.800 -3.201 1.00 52.88 136 THR A O 1
ATOM 1056 N N . ALA A 1 137 ? 7.671 10.624 -5.280 1.00 51.59 137 ALA A N 1
ATOM 1057 C CA . ALA A 1 137 ? 8.685 9.686 -5.752 1.00 51.59 137 ALA A CA 1
ATOM 1058 C C . ALA A 1 137 ? 10.086 9.945 -5.157 1.00 51.59 137 ALA A C 1
ATOM 1060 O O . ALA A 1 137 ? 10.876 9.011 -5.038 1.00 51.59 137 ALA A O 1
ATOM 1061 N N . TYR A 1 138 ? 10.400 11.176 -4.728 1.00 56.31 138 TYR A N 1
ATOM 1062 C CA . TYR A 1 138 ? 11.696 11.535 -4.122 1.00 56.31 138 TYR A CA 1
ATOM 1063 C C . TYR A 1 138 ? 11.739 11.398 -2.585 1.00 56.31 138 TYR A C 1
ATOM 1065 O O . TYR A 1 138 ? 12.394 12.183 -1.901 1.00 56.31 138 TYR A O 1
ATOM 1073 N N . GLY A 1 139 ? 11.075 10.375 -2.034 1.00 59.31 139 GLY A N 1
ATOM 1074 C CA . GLY A 1 139 ? 11.294 9.925 -0.650 1.00 59.31 139 GLY A CA 1
ATOM 1075 C C . GLY A 1 139 ? 10.386 10.532 0.422 1.00 59.31 139 GLY A C 1
ATOM 1076 O O . GLY A 1 139 ? 10.642 10.328 1.607 1.00 59.31 139 GLY A O 1
ATOM 1077 N N . ASP A 1 140 ? 9.324 11.243 0.039 1.00 73.44 140 ASP A N 1
ATOM 1078 C CA . ASP A 1 140 ? 8.309 11.716 0.984 1.00 73.44 140 ASP A CA 1
ATOM 1079 C C . ASP A 1 140 ? 7.111 10.744 0.996 1.00 73.44 140 ASP A C 1
ATOM 1081 O O . ASP A 1 140 ? 6.377 10.673 0.008 1.00 73.44 140 ASP A O 1
ATOM 1085 N N . PRO A 1 141 ? 6.881 9.952 2.057 1.00 85.50 141 PRO A N 1
ATOM 1086 C CA . PRO A 1 141 ? 5.742 9.037 2.114 1.00 85.50 141 PRO A CA 1
ATOM 1087 C C . PRO A 1 141 ? 4.423 9.791 2.344 1.00 85.50 141 PRO A C 1
ATOM 1089 O O . PRO A 1 141 ? 4.415 10.935 2.801 1.00 85.50 141 PRO A O 1
ATOM 1092 N N . LEU A 1 142 ? 3.286 9.154 2.063 1.00 88.06 142 LEU A N 1
ATOM 1093 C CA . LEU A 1 142 ? 2.020 9.559 2.689 1.00 88.06 142 LEU A CA 1
ATOM 1094 C C . LEU A 1 142 ? 2.109 9.275 4.191 1.00 88.06 142 LEU A C 1
ATOM 1096 O O . LEU A 1 142 ? 2.713 8.277 4.581 1.00 88.06 142 LEU A O 1
ATOM 1100 N N . ARG A 1 143 ? 1.528 10.128 5.037 1.00 91.69 143 ARG A N 1
ATOM 1101 C CA . ARG A 1 143 ? 1.623 10.013 6.500 1.00 91.69 143 ARG A CA 1
ATOM 1102 C C . ARG A 1 143 ? 0.239 9.802 7.096 1.00 91.69 143 ARG A C 1
ATOM 1104 O O . ARG A 1 143 ? -0.315 10.678 7.758 1.00 91.69 143 ARG A O 1
ATOM 1111 N N . ILE A 1 144 ? -0.315 8.620 6.847 1.00 94.81 144 ILE A N 1
ATOM 1112 C CA . ILE A 1 144 ? -1.696 8.287 7.197 1.00 94.81 144 ILE A CA 1
ATOM 1113 C C . ILE A 1 144 ? -1.813 7.943 8.683 1.00 94.81 144 ILE A C 1
ATOM 1115 O O . ILE A 1 144 ? -1.036 7.155 9.208 1.00 94.81 144 ILE A O 1
ATOM 1119 N N . VAL A 1 145 ? -2.812 8.492 9.368 1.00 96.69 145 VAL A N 1
ATOM 1120 C CA . VAL A 1 145 ? -3.098 8.230 10.781 1.00 96.69 145 VAL A CA 1
ATOM 1121 C C . VAL A 1 145 ? -4.539 7.727 10.915 1.00 96.69 145 VAL A C 1
ATOM 1123 O O . VAL A 1 145 ? -5.475 8.509 10.727 1.00 96.69 145 VAL A O 1
ATOM 1126 N N . PRO A 1 146 ? -4.755 6.446 11.262 1.00 96.94 146 PRO A N 1
ATOM 1127 C CA . PRO A 1 146 ? -6.072 5.948 11.647 1.00 96.94 146 PRO A CA 1
ATOM 1128 C C . PRO A 1 146 ? -6.460 6.441 13.051 1.00 96.94 146 PRO A C 1
ATOM 1130 O O . PRO A 1 146 ? -5.729 6.237 14.027 1.00 96.94 146 PRO A O 1
ATOM 1133 N N . LEU A 1 147 ? -7.623 7.082 13.151 1.00 96.31 147 LEU A N 1
ATOM 1134 C CA . LEU A 1 147 ? -8.188 7.663 14.369 1.00 96.31 147 LEU A CA 1
ATOM 1135 C C . LEU A 1 147 ? -9.546 7.038 14.702 1.00 96.31 147 LEU A C 1
ATOM 1137 O O . LEU A 1 147 ? -10.289 6.620 13.816 1.00 96.31 147 LEU A O 1
ATOM 1141 N N . GLY A 1 148 ? -9.888 7.019 15.993 1.00 95.38 148 GLY A N 1
ATOM 1142 C CA . GLY A 1 148 ? -11.156 6.466 16.486 1.00 95.38 148 GLY A CA 1
ATOM 1143 C C . GLY A 1 148 ? -11.164 4.945 16.667 1.00 95.38 148 GLY A C 1
ATOM 1144 O O . GLY A 1 148 ? -12.214 4.384 16.971 1.00 95.38 148 GLY A O 1
ATOM 1145 N N . VAL A 1 149 ? -10.017 4.274 16.501 1.00 97.06 149 VAL A N 1
ATOM 1146 C CA . VAL A 1 149 ? -9.920 2.810 16.574 1.00 97.06 149 VAL A CA 1
ATOM 1147 C C . VAL A 1 149 ? -8.534 2.337 17.032 1.00 97.06 149 VAL A C 1
ATOM 1149 O O . VAL A 1 149 ? -7.534 3.023 16.796 1.00 97.06 149 VAL A O 1
ATOM 1152 N N . THR A 1 150 ? -8.474 1.166 17.672 1.00 98.06 150 THR A N 1
ATOM 1153 C CA . THR A 1 150 ? -7.256 0.342 17.733 1.00 98.06 150 THR A CA 1
ATOM 1154 C C . THR A 1 150 ? -7.219 -0.571 16.512 1.00 98.06 150 THR A C 1
ATOM 1156 O O . THR A 1 150 ? -8.259 -1.012 16.025 1.00 98.06 150 THR A O 1
ATOM 1159 N N . TYR A 1 151 ? -6.039 -0.825 15.968 1.00 98.50 151 TYR A N 1
ATOM 1160 C CA . TYR A 1 151 ? -5.893 -1.600 14.744 1.00 98.50 151 TYR A CA 1
ATOM 1161 C C . TYR A 1 151 ? -4.593 -2.395 14.734 1.00 98.50 151 TYR A C 1
ATOM 1163 O O . TYR A 1 151 ? -3.641 -2.084 15.448 1.00 98.50 151 TYR A O 1
ATOM 1171 N N . GLU A 1 152 ? -4.554 -3.407 13.881 1.00 98.69 152 GLU A N 1
ATOM 1172 C CA . GLU A 1 152 ? -3.373 -4.196 13.553 1.00 98.69 152 GLU A CA 1
ATOM 1173 C C . GLU A 1 152 ? -2.930 -3.866 12.125 1.00 98.69 152 GLU A C 1
ATOM 1175 O O . GLU A 1 152 ? -3.768 -3.730 11.232 1.00 98.69 152 GLU A O 1
ATOM 1180 N N . VAL A 1 153 ? -1.621 -3.771 11.886 1.00 98.50 153 VAL A N 1
ATOM 1181 C CA . VAL A 1 153 ? -1.050 -3.803 10.532 1.00 98.50 153 VAL A CA 1
ATOM 1182 C C . VAL A 1 153 ? -0.800 -5.270 10.198 1.00 98.50 153 VAL A C 1
ATOM 1184 O O . VAL A 1 153 ? 0.172 -5.860 10.657 1.00 98.50 153 VAL A O 1
ATOM 1187 N N . ILE A 1 154 ? -1.711 -5.893 9.456 1.00 97.69 154 ILE A N 1
ATOM 1188 C CA . ILE A 1 154 ? -1.698 -7.347 9.243 1.00 97.69 154 ILE A CA 1
ATOM 1189 C C . ILE A 1 154 ? -0.855 -7.777 8.044 1.00 97.69 154 ILE A C 1
ATOM 1191 O O . ILE A 1 154 ? -0.399 -8.915 8.020 1.00 97.69 154 ILE A O 1
ATOM 1195 N N . ALA A 1 155 ? -0.630 -6.891 7.073 1.00 97.25 155 ALA A N 1
ATOM 1196 C CA . ALA A 1 155 ? 0.254 -7.153 5.943 1.00 97.25 155 ALA A CA 1
ATOM 1197 C C . ALA A 1 155 ? 0.896 -5.865 5.419 1.00 97.25 155 ALA A C 1
ATOM 1199 O O . ALA A 1 155 ? 0.324 -4.776 5.525 1.00 97.25 155 ALA A O 1
ATOM 1200 N N . LEU A 1 156 ? 2.078 -6.016 4.829 1.00 96.75 156 LEU A N 1
ATOM 1201 C CA . LEU A 1 156 ? 2.878 -4.957 4.225 1.00 96.75 156 LEU A CA 1
ATOM 1202 C C . LEU A 1 156 ? 3.401 -5.420 2.876 1.00 96.75 156 LEU A C 1
ATOM 1204 O O . LEU A 1 156 ? 3.974 -6.501 2.758 1.00 96.75 156 LEU A O 1
ATOM 1208 N N . ASP A 1 157 ? 3.172 -4.614 1.846 1.00 96.94 157 ASP A N 1
ATOM 1209 C CA . ASP A 1 157 ? 3.611 -4.894 0.479 1.00 96.94 157 ASP A CA 1
ATOM 1210 C C . ASP A 1 157 ? 3.228 -6.306 -0.012 1.00 96.94 157 ASP A C 1
ATOM 1212 O O . ASP A 1 157 ? 3.970 -6.956 -0.747 1.00 96.94 157 ASP A O 1
ATOM 1216 N N . GLY A 1 158 ? 2.037 -6.773 0.374 1.00 95.38 158 GLY A N 1
ATOM 1217 C CA . GLY A 1 158 ? 1.520 -8.096 0.013 1.00 95.38 158 GLY A CA 1
ATOM 1218 C C . GLY A 1 158 ? 2.102 -9.259 0.824 1.00 95.38 158 GLY A C 1
ATOM 1219 O O . GLY A 1 158 ? 1.906 -10.400 0.431 1.00 95.38 158 GLY A O 1
ATOM 1220 N N . ASN A 1 159 ? 2.796 -8.990 1.933 1.00 93.69 159 ASN A N 1
ATOM 1221 C CA . ASN A 1 159 ? 3.347 -10.005 2.832 1.00 93.69 159 ASN A CA 1
ATOM 1222 C C . ASN A 1 159 ? 2.723 -9.881 4.223 1.00 93.69 159 ASN A C 1
ATOM 1224 O O . ASN A 1 159 ? 2.712 -8.792 4.800 1.00 93.69 159 ASN A O 1
ATOM 1228 N N . ASP A 1 160 ? 2.237 -10.991 4.774 1.00 94.19 160 ASP A N 1
ATOM 1229 C CA . ASP A 1 160 ? 1.642 -11.013 6.110 1.00 94.19 160 ASP A CA 1
ATOM 1230 C C . ASP A 1 160 ? 2.676 -10.675 7.195 1.00 94.19 160 ASP A C 1
ATOM 1232 O O . ASP A 1 160 ? 3.808 -11.168 7.200 1.00 94.19 160 ASP A O 1
ATOM 1236 N N . VAL A 1 161 ? 2.263 -9.861 8.164 1.00 95.06 161 VAL A N 1
ATOM 1237 C CA . VAL A 1 161 ? 3.038 -9.593 9.376 1.00 95.06 161 VAL A CA 1
ATOM 1238 C C . VAL A 1 161 ? 2.859 -10.767 10.333 1.00 95.06 161 VAL A C 1
ATOM 1240 O O . VAL A 1 161 ? 1.743 -11.171 10.660 1.00 95.06 161 VAL A O 1
ATOM 1243 N N . ASN A 1 162 ? 3.963 -11.318 10.835 1.00 94.38 162 ASN A N 1
ATOM 1244 C CA . ASN A 1 162 ? 3.898 -12.405 11.805 1.00 94.38 162 ASN A CA 1
ATOM 1245 C C . ASN A 1 162 ? 3.451 -11.886 13.180 1.00 94.38 162 ASN A C 1
ATOM 1247 O O . ASN A 1 162 ? 4.181 -11.138 13.830 1.00 94.38 162 ASN A O 1
ATOM 1251 N N . ARG A 1 163 ? 2.281 -12.344 13.645 1.00 94.81 163 ARG A N 1
ATOM 1252 C CA . ARG A 1 163 ? 1.671 -11.981 14.941 1.00 94.81 163 ARG A CA 1
ATOM 1253 C C . ARG A 1 163 ? 1.659 -10.460 15.176 1.00 94.81 163 ARG A C 1
ATOM 1255 O O . ARG A 1 163 ? 2.362 -9.984 16.075 1.00 94.81 163 ARG A O 1
ATOM 1262 N N . PRO A 1 164 ? 0.893 -9.707 14.370 1.00 96.88 164 PRO A N 1
ATOM 1263 C CA . PRO A 1 164 ? 0.755 -8.271 14.559 1.00 96.88 164 PRO A CA 1
ATOM 1264 C C . PRO A 1 164 ? 0.142 -7.977 15.936 1.00 96.88 164 PRO A C 1
ATOM 1266 O O . PRO A 1 164 ? -0.550 -8.816 16.510 1.00 96.88 164 PRO A O 1
ATOM 1269 N N . GLY A 1 165 ? 0.444 -6.803 16.488 1.00 96.75 165 GLY A N 1
ATOM 1270 C CA . GLY A 1 165 ? -0.114 -6.340 17.761 1.00 96.75 165 GLY A CA 1
ATOM 1271 C C . GLY A 1 165 ? -1.002 -5.114 17.579 1.00 96.75 165 GLY A C 1
ATOM 1272 O O . GLY A 1 165 ? -0.810 -4.339 16.644 1.00 96.75 165 GLY A O 1
ATOM 1273 N N . GLU A 1 166 ? -1.952 -4.896 18.482 1.00 97.81 166 GLU A N 1
ATOM 1274 C CA . GLU A 1 166 ? -2.802 -3.707 18.414 1.00 97.81 166 GLU A CA 1
ATOM 1275 C C . GLU A 1 166 ? -2.008 -2.420 18.675 1.00 97.81 166 GLU A C 1
ATOM 1277 O O . GLU A 1 166 ? -1.242 -2.307 19.635 1.00 97.81 166 GLU A O 1
ATOM 1282 N N . ILE A 1 167 ? -2.238 -1.423 17.825 1.00 97.94 167 ILE A N 1
ATOM 1283 C CA . ILE A 1 167 ? -1.730 -0.059 17.949 1.00 97.94 167 ILE A CA 1
ATOM 1284 C C . ILE A 1 167 ? -2.867 0.943 17.738 1.00 97.94 167 ILE A C 1
ATOM 1286 O O . ILE A 1 167 ? -3.973 0.598 17.326 1.00 97.94 167 ILE A O 1
ATOM 1290 N N . SER A 1 168 ? -2.611 2.212 18.037 1.00 96.69 168 SER A N 1
ATOM 1291 C CA . SER A 1 168 ? -3.576 3.294 17.841 1.00 96.69 168 SER A CA 1
ATOM 1292 C C . SER A 1 168 ? -2.856 4.610 17.603 1.00 96.69 168 SER A C 1
ATOM 1294 O O . SER A 1 168 ? -1.809 4.833 18.214 1.00 96.69 168 SER A O 1
ATOM 1296 N N . ALA A 1 169 ? -3.443 5.492 16.788 1.00 94.00 169 ALA A N 1
ATOM 1297 C CA . ALA A 1 169 ? -2.977 6.867 16.594 1.00 94.00 169 ALA A CA 1
ATOM 1298 C C . ALA A 1 169 ? -1.460 6.980 16.324 1.00 94.00 169 ALA A C 1
ATOM 1300 O O . ALA A 1 169 ? -0.777 7.830 16.891 1.00 94.00 169 ALA A O 1
ATOM 1301 N N . GLN A 1 170 ? -0.930 6.105 15.467 1.00 97.31 170 GLN A N 1
ATOM 1302 C CA . GLN A 1 170 ? 0.429 6.216 14.937 1.00 97.31 170 GLN A CA 1
ATOM 1303 C C . GLN A 1 170 ? 0.400 6.743 13.504 1.00 97.31 170 GLN A C 1
ATOM 1305 O O . GLN A 1 170 ? -0.565 6.513 12.774 1.00 97.31 170 GLN A O 1
ATOM 1310 N N . ILE A 1 171 ? 1.473 7.422 13.108 1.00 96.69 171 ILE A N 1
ATOM 1311 C CA . ILE A 1 171 ? 1.699 7.835 11.723 1.00 96.69 171 ILE A CA 1
ATOM 1312 C C . ILE A 1 171 ? 2.206 6.628 10.946 1.00 96.69 171 ILE A C 1
ATOM 1314 O O . ILE A 1 171 ? 3.294 6.138 11.231 1.00 96.69 171 ILE A O 1
ATOM 1318 N N . LEU A 1 172 ? 1.435 6.176 9.964 1.00 96.94 172 LEU A N 1
ATOM 1319 C CA . LEU A 1 172 ? 1.807 5.138 9.013 1.00 96.94 172 LEU A CA 1
ATOM 1320 C C . LEU A 1 172 ? 2.476 5.802 7.800 1.00 96.94 172 LEU A C 1
ATOM 1322 O O . LEU A 1 172 ? 1.772 6.410 6.985 1.00 96.94 172 LEU A O 1
ATOM 1326 N N . PRO A 1 173 ? 3.815 5.744 7.668 1.00 94.25 173 PRO A N 1
ATOM 1327 C CA . PRO A 1 173 ? 4.475 6.173 6.448 1.00 94.25 173 PRO A CA 1
ATOM 1328 C C . PRO A 1 173 ? 4.193 5.149 5.345 1.00 94.25 173 PRO A C 1
ATOM 1330 O O . PRO A 1 173 ? 4.559 3.987 5.470 1.00 94.25 173 PRO A O 1
ATOM 1333 N N . ILE A 1 174 ? 3.563 5.579 4.258 1.00 93.44 174 ILE A N 1
ATOM 1334 C CA . ILE A 1 174 ? 3.322 4.739 3.084 1.00 93.44 174 ILE A CA 1
ATOM 1335 C C . ILE A 1 174 ? 4.094 5.353 1.919 1.00 93.44 174 ILE A C 1
ATOM 1337 O O . ILE A 1 174 ? 3.682 6.375 1.369 1.00 93.44 174 ILE A O 1
ATOM 1341 N N . GLY A 1 175 ? 5.241 4.777 1.567 1.00 90.12 175 GLY A N 1
ATOM 1342 C CA . GLY A 1 175 ? 6.043 5.199 0.417 1.00 90.12 175 GLY A CA 1
ATOM 1343 C C . GLY A 1 175 ? 5.320 4.978 -0.914 1.00 90.12 175 GLY A C 1
ATOM 1344 O O . GLY A 1 175 ? 4.359 4.213 -0.984 1.00 90.12 175 GLY A O 1
ATOM 1345 N N . SER A 1 176 ? 5.765 5.651 -1.978 1.00 87.94 176 SER A N 1
ATOM 1346 C CA . SER A 1 176 ? 5.237 5.410 -3.330 1.00 87.94 176 SER A CA 1
ATOM 1347 C C . SER A 1 176 ? 5.391 3.929 -3.702 1.00 87.94 176 SER A C 1
ATOM 1349 O O . SER A 1 176 ? 6.456 3.338 -3.530 1.00 87.94 176 SER A O 1
ATOM 1351 N N . GLY A 1 177 ? 4.296 3.313 -4.145 1.00 91.75 177 GLY A N 1
ATOM 1352 C CA . GLY A 1 177 ? 4.191 1.888 -4.450 1.00 91.75 177 GLY A CA 1
ATOM 1353 C C . GLY A 1 177 ? 3.994 0.956 -3.255 1.00 91.75 177 GLY A C 1
ATOM 1354 O O . GLY A 1 177 ? 3.726 -0.232 -3.466 1.00 91.75 177 GLY A O 1
ATOM 1355 N N . GLN A 1 178 ? 4.063 1.460 -2.020 1.00 95.75 178 GLN A N 1
ATOM 1356 C CA . GLN A 1 178 ? 3.842 0.642 -0.829 1.00 95.75 178 GLN A CA 1
ATOM 1357 C C . GLN A 1 178 ? 2.360 0.393 -0.537 1.00 95.75 178 GLN A C 1
ATOM 1359 O O . GLN A 1 178 ? 1.474 1.161 -0.934 1.00 95.75 178 GLN A O 1
ATOM 1364 N N . ARG A 1 179 ? 2.099 -0.713 0.166 1.00 98.06 179 ARG A N 1
ATOM 1365 C CA . ARG A 1 179 ? 0.769 -1.174 0.561 1.00 98.06 179 ARG A CA 1
ATOM 1366 C C . ARG A 1 179 ? 0.744 -1.579 2.026 1.00 98.06 179 ARG A C 1
ATOM 1368 O O . ARG A 1 179 ? 1.669 -2.225 2.509 1.00 98.06 179 ARG A O 1
ATOM 1375 N N . TYR A 1 180 ? -0.340 -1.231 2.706 1.00 98.56 180 TYR A N 1
ATOM 1376 C CA . TYR A 1 180 ? -0.618 -1.618 4.088 1.00 98.56 180 TYR A CA 1
ATOM 1377 C C . TYR A 1 180 ? -1.997 -2.257 4.141 1.00 98.56 180 TYR A C 1
ATOM 1379 O O . TYR A 1 180 ? -2.964 -1.655 3.681 1.00 98.56 180 TYR A O 1
ATOM 1387 N N . ASP A 1 181 ? -2.116 -3.415 4.775 1.00 98.62 181 ASP A N 1
ATOM 1388 C CA . ASP A 1 181 ? -3.415 -3.966 5.139 1.00 98.62 181 ASP A CA 1
ATOM 1389 C C . ASP A 1 181 ? -3.626 -3.771 6.637 1.00 98.62 181 ASP A C 1
ATOM 1391 O O . ASP A 1 181 ? -2.847 -4.259 7.458 1.00 98.62 181 ASP A O 1
ATOM 1395 N N . LEU A 1 182 ? -4.690 -3.059 6.994 1.00 98.69 182 LEU A N 1
ATOM 1396 C CA . LEU A 1 182 ? -5.093 -2.831 8.375 1.00 98.69 182 LEU A CA 1
ATOM 1397 C C . LEU A 1 182 ? -6.269 -3.734 8.728 1.00 98.69 182 LEU A C 1
ATOM 1399 O O . LEU A 1 182 ? -7.200 -3.864 7.933 1.00 98.69 182 LEU A O 1
ATOM 1403 N N . ALA A 1 183 ? -6.262 -4.301 9.930 1.00 98.56 183 ALA A N 1
ATOM 1404 C CA . ALA A 1 183 ? -7.409 -4.990 10.507 1.00 98.56 183 ALA A CA 1
ATOM 1405 C C . ALA A 1 183 ? -7.868 -4.282 11.778 1.00 98.56 183 ALA A C 1
ATOM 1407 O O . ALA A 1 183 ? -7.057 -3.938 12.634 1.00 98.56 183 ALA A O 1
ATOM 1408 N N . PHE A 1 184 ? -9.173 -4.084 11.918 1.00 98.50 184 PHE A N 1
ATOM 1409 C CA . PHE A 1 184 ? -9.763 -3.539 13.138 1.00 98.50 184 PHE A CA 1
ATOM 1410 C C . PHE A 1 184 ? -11.233 -3.925 13.254 1.00 98.50 184 PHE A C 1
ATOM 1412 O O . PHE A 1 184 ? -11.849 -4.393 12.300 1.00 98.50 184 PHE A O 1
ATOM 1419 N N . THR A 1 185 ? -11.805 -3.718 14.435 1.00 98.06 185 THR A N 1
ATOM 1420 C CA . THR A 1 185 ? -13.251 -3.825 14.651 1.00 98.06 185 THR A CA 1
ATOM 1421 C C . THR A 1 185 ? -13.830 -2.424 14.777 1.00 98.06 185 THR A C 1
ATOM 1423 O O . THR A 1 185 ? -13.290 -1.600 15.513 1.00 98.06 185 THR A O 1
ATOM 1426 N N . MET A 1 186 ? -14.921 -2.141 14.066 1.00 97.94 186 MET A N 1
ATOM 1427 C CA . MET A 1 186 ? -15.595 -0.847 14.163 1.00 97.94 186 MET A CA 1
ATOM 1428 C C . MET A 1 186 ? -16.036 -0.565 15.607 1.00 97.94 186 MET A C 1
ATOM 1430 O O . MET A 1 186 ? -16.634 -1.445 16.240 1.00 97.94 186 MET A O 1
ATOM 1434 N N . PRO A 1 187 ? -15.806 0.653 16.133 1.00 95.88 187 PRO A N 1
ATOM 1435 C CA . PRO A 1 187 ? -16.183 0.994 17.498 1.00 95.88 187 PRO A CA 1
ATOM 1436 C C . PRO A 1 187 ? -17.700 0.897 17.705 1.00 95.88 187 PRO A C 1
ATOM 1438 O O . PRO A 1 187 ? -18.493 1.103 16.786 1.00 95.88 187 PRO A O 1
ATOM 1441 N N . ALA A 1 188 ? -18.119 0.632 18.948 1.00 92.94 188 ALA A N 1
ATOM 1442 C CA . ALA A 1 188 ? -19.537 0.555 19.320 1.00 92.94 188 ALA A CA 1
ATOM 1443 C C . ALA A 1 188 ? -20.305 1.869 19.055 1.00 92.94 188 ALA A C 1
ATOM 1445 O O . ALA A 1 188 ? -21.522 1.862 18.872 1.00 92.94 188 ALA A O 1
ATOM 1446 N N . SER A 1 189 ? -19.592 2.998 19.040 1.00 88.56 189 SER A N 1
ATOM 1447 C CA . SER A 1 189 ? -20.113 4.325 18.721 1.00 88.56 189 SER A CA 1
ATOM 1448 C C . SER A 1 189 ? -19.036 5.175 18.051 1.00 88.56 189 SER A C 1
ATOM 1450 O O . SER A 1 189 ? -17.898 5.172 18.519 1.00 88.56 189 SER A O 1
ATOM 1452 N N . GLY A 1 190 ? -19.413 5.965 17.043 1.00 88.06 190 GLY A N 1
ATOM 1453 C CA . GLY A 1 190 ? -18.485 6.826 16.301 1.00 88.06 190 GLY A CA 1
ATOM 1454 C C . GLY A 1 190 ? -18.010 6.206 14.989 1.00 88.06 190 GLY A C 1
ATOM 1455 O O . GLY A 1 190 ? -18.341 5.064 14.673 1.00 88.06 190 GLY A O 1
ATOM 1456 N N . GLY A 1 191 ? -17.279 6.998 14.208 1.00 92.94 191 GLY A N 1
ATOM 1457 C CA . GLY A 1 191 ? -16.625 6.554 12.978 1.00 92.94 191 GLY A CA 1
ATOM 1458 C C . GLY A 1 191 ? -15.122 6.340 13.154 1.00 92.94 191 GLY A C 1
ATOM 1459 O O . GLY A 1 191 ? -14.529 6.767 14.145 1.00 92.94 191 GLY A O 1
ATOM 1460 N N . VAL A 1 192 ? -14.510 5.708 12.155 1.00 96.56 192 VAL A N 1
ATOM 1461 C CA . VAL A 1 192 ? -13.050 5.655 11.997 1.00 96.56 192 VAL A CA 1
ATOM 1462 C C . VAL A 1 192 ? -12.664 6.639 10.905 1.00 96.56 192 VAL A C 1
ATOM 1464 O O . VAL A 1 192 ? -13.285 6.639 9.844 1.00 96.56 192 VAL A O 1
ATOM 1467 N N . THR A 1 193 ? -11.643 7.456 11.140 1.00 95.50 193 THR A N 1
ATOM 1468 C CA . THR A 1 193 ? -11.148 8.414 10.142 1.00 95.50 193 THR A CA 1
ATOM 1469 C C . THR A 1 193 ? -9.672 8.162 9.885 1.00 95.50 193 THR A C 1
ATOM 1471 O O . THR A 1 193 ? -8.898 8.029 10.829 1.00 95.50 193 THR A O 1
ATOM 1474 N N . LEU A 1 194 ? -9.273 8.112 8.617 1.00 95.19 194 LEU A N 1
ATOM 1475 C CA . LEU A 1 194 ? -7.873 8.159 8.212 1.00 95.19 194 LEU A CA 1
ATOM 1476 C C . LEU A 1 194 ? -7.559 9.582 7.772 1.00 95.19 194 LEU A C 1
ATOM 1478 O O . LEU A 1 194 ? -8.171 10.091 6.829 1.00 95.19 194 LEU A O 1
ATOM 1482 N N . VAL A 1 195 ? -6.597 10.199 8.447 1.00 91.69 195 VAL A N 1
ATOM 1483 C CA . VAL A 1 195 ? -6.110 11.544 8.130 1.00 91.69 195 VAL A CA 1
ATOM 1484 C C . VAL A 1 195 ? -4.702 11.460 7.566 1.00 91.69 195 VAL A C 1
ATOM 1486 O O . VAL A 1 195 ? -3.914 10.647 8.040 1.00 91.69 195 VAL A O 1
ATOM 1489 N N . ASP A 1 196 ? -4.365 12.285 6.581 1.00 87.19 196 ASP A N 1
ATOM 1490 C CA . ASP A 1 196 ? -2.960 12.501 6.225 1.00 87.19 196 ASP A CA 1
ATOM 1491 C C . ASP A 1 196 ? -2.413 13.667 7.050 1.00 87.19 196 ASP A C 1
ATOM 1493 O O . ASP A 1 196 ? -2.997 14.755 7.064 1.00 87.19 196 ASP A O 1
ATOM 1497 N N . LYS A 1 197 ? -1.291 13.441 7.744 1.00 79.25 197 LYS A N 1
ATOM 1498 C CA . LYS A 1 197 ? -0.627 14.429 8.609 1.00 79.25 197 LYS A CA 1
ATOM 1499 C C . LYS A 1 197 ? -0.396 15.767 7.907 1.00 79.25 197 LYS A C 1
ATOM 1501 O O . LYS A 1 197 ? -0.460 16.810 8.556 1.00 79.25 197 LYS A O 1
ATOM 1506 N N . ASP A 1 198 ? -0.126 15.728 6.606 1.00 70.50 198 ASP A N 1
ATOM 1507 C CA . ASP A 1 198 ? 0.272 16.902 5.829 1.00 70.50 198 ASP A CA 1
ATOM 1508 C C . ASP A 1 198 ? -0.896 17.560 5.068 1.00 70.50 198 ASP A C 1
ATOM 1510 O O . ASP A 1 198 ? -0.730 18.634 4.476 1.00 70.50 198 ASP A O 1
ATOM 1514 N N . GLN A 1 199 ? -2.085 16.946 5.100 1.00 66.69 199 GLN A N 1
ATOM 1515 C CA . GLN A 1 199 ? -3.267 17.395 4.362 1.00 66.69 199 GLN A CA 1
ATOM 1516 C C . GLN A 1 199 ? -4.474 17.589 5.292 1.00 66.69 199 GLN A C 1
ATOM 1518 O O . GLN A 1 199 ? -4.608 18.633 5.936 1.00 66.69 199 GLN A O 1
ATOM 1523 N N . SER A 1 200 ? -5.370 16.604 5.309 1.00 67.00 200 SER A N 1
ATOM 1524 C CA . SER A 1 200 ? -6.677 16.582 5.960 1.00 67.00 200 SER A CA 1
ATOM 1525 C C . SER A 1 200 ? -7.207 15.142 5.979 1.00 67.00 200 SER A C 1
ATOM 1527 O O . SER A 1 200 ? -6.569 14.222 5.466 1.0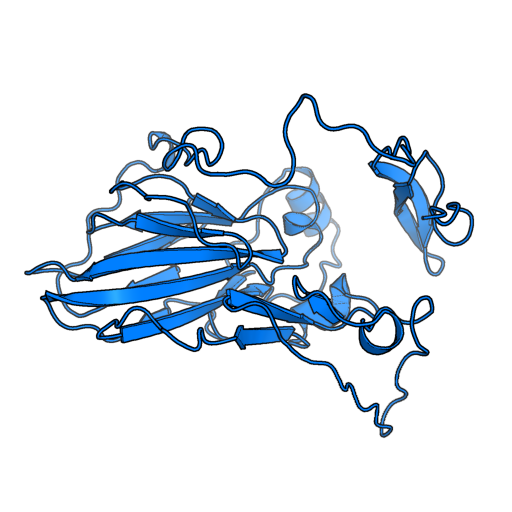0 67.00 200 SER A O 1
ATOM 1529 N N . ASP A 1 201 ? -8.385 14.933 6.557 1.00 70.31 201 ASP A N 1
ATOM 1530 C CA . ASP A 1 201 ? -9.100 13.662 6.502 1.00 70.31 201 ASP A CA 1
ATOM 1531 C C . ASP A 1 201 ? -9.313 13.176 5.054 1.00 70.31 201 ASP A C 1
ATOM 1533 O O . ASP A 1 201 ? -9.776 13.931 4.196 1.00 70.31 201 ASP A O 1
ATOM 1537 N N . MET A 1 202 ? -9.013 11.903 4.797 1.00 81.38 202 MET A N 1
ATOM 1538 C CA . MET A 1 202 ? -9.058 11.304 3.457 1.00 81.38 202 MET A CA 1
ATOM 1539 C C . MET A 1 202 ? -10.085 10.177 3.335 1.00 81.38 202 MET A C 1
ATOM 1541 O O . MET A 1 202 ? -10.683 9.991 2.276 1.00 81.38 202 MET A O 1
ATOM 1545 N N . VAL A 1 203 ? -10.290 9.409 4.410 1.00 94.06 203 VAL A N 1
ATOM 1546 C CA . VAL A 1 203 ? -11.231 8.280 4.433 1.00 94.06 203 VAL A CA 1
ATOM 1547 C C . VAL A 1 203 ? -12.013 8.290 5.737 1.00 94.06 203 VAL A C 1
ATOM 1549 O O . VAL A 1 203 ? -11.423 8.407 6.809 1.00 94.06 203 VAL A O 1
ATOM 1552 N N . LYS A 1 204 ? -13.328 8.101 5.655 1.00 95.12 204 LYS A N 1
ATOM 1553 C CA . LYS A 1 204 ? -14.220 7.880 6.796 1.00 95.12 204 LYS A CA 1
ATOM 1554 C C . LYS A 1 204 ? -14.886 6.527 6.672 1.00 95.12 204 LYS A C 1
ATOM 1556 O O . LYS A 1 204 ? -15.385 6.179 5.607 1.00 95.12 204 LYS A O 1
ATOM 1561 N N . LEU A 1 205 ? -14.921 5.778 7.767 1.00 96.88 205 LEU A N 1
ATOM 1562 C CA . LEU A 1 205 ? -15.635 4.517 7.859 1.00 96.88 205 LEU A CA 1
ATOM 1563 C C . LEU A 1 205 ? -16.755 4.600 8.890 1.00 96.88 205 LEU A C 1
ATOM 1565 O O . LEU A 1 205 ? -16.559 5.044 10.025 1.00 96.88 205 LEU A O 1
ATOM 1569 N N . GLY A 1 206 ? -17.920 4.099 8.492 1.00 94.44 206 GLY A N 1
ATOM 1570 C CA . GLY A 1 206 ? -19.104 4.008 9.335 1.00 94.44 206 GLY A CA 1
ATOM 1571 C C . GLY A 1 206 ? -19.863 5.317 9.519 1.00 94.44 206 GLY A C 1
ATOM 1572 O O . GLY A 1 206 ? -19.674 6.291 8.795 1.00 94.44 206 GLY A O 1
ATOM 1573 N N . ARG A 1 207 ? -20.810 5.302 10.460 1.00 85.31 207 ARG A N 1
ATOM 1574 C CA . ARG A 1 207 ? -21.681 6.441 10.777 1.00 85.31 207 ARG A CA 1
ATOM 1575 C C . ARG A 1 207 ? -21.564 6.782 12.254 1.00 85.31 207 ARG A C 1
ATOM 1577 O O . ARG A 1 207 ? -21.648 5.895 13.096 1.00 85.31 207 ARG A O 1
ATOM 1584 N N . GLY A 1 208 ? -21.466 8.066 12.572 1.00 83.25 208 GLY A N 1
ATOM 1585 C CA . GLY A 1 208 ? -21.447 8.543 13.951 1.00 83.25 208 GLY A CA 1
ATOM 1586 C C . GLY A 1 208 ? -20.599 9.800 14.112 1.00 83.25 208 GLY A C 1
ATOM 1587 O O . GLY A 1 208 ? -20.146 10.357 13.113 1.00 83.25 208 GLY A O 1
ATOM 1588 N N . PRO A 1 209 ? -20.394 10.253 15.359 1.00 87.75 209 PRO A N 1
ATOM 1589 C CA . PRO A 1 209 ? -19.464 11.334 15.649 1.00 87.75 209 PRO A CA 1
ATOM 1590 C C . PRO A 1 209 ? -18.063 11.010 15.132 1.00 87.75 209 PRO A C 1
ATOM 1592 O O . PRO A 1 209 ? -17.586 9.880 15.272 1.00 87.75 209 PRO A O 1
ATOM 1595 N N . GLU A 1 210 ? -17.415 12.011 14.552 1.00 88.62 210 GLU A N 1
ATOM 1596 C CA . GLU A 1 210 ? -16.036 11.899 14.093 1.00 88.62 210 GLU A CA 1
ATOM 1597 C C . GLU A 1 210 ? -15.076 11.875 15.288 1.00 88.62 210 GLU A C 1
ATOM 1599 O O . GLU A 1 210 ? -15.332 12.543 16.298 1.00 88.62 210 GLU A O 1
ATOM 1604 N N . PRO A 1 211 ? -13.978 11.105 15.206 1.00 91.94 211 PRO A N 1
ATOM 1605 C CA . PRO A 1 211 ? -12.962 11.124 16.241 1.00 91.94 211 PRO A CA 1
ATOM 1606 C C . PRO A 1 211 ? -12.304 12.505 16.311 1.00 91.94 211 PRO A C 1
ATOM 1608 O O . PRO A 1 211 ? -12.072 13.159 15.296 1.00 91.94 211 PRO A O 1
ATOM 1611 N N . THR A 1 212 ? -11.957 12.942 17.520 1.00 90.12 212 THR A N 1
ATOM 1612 C CA . THR A 1 212 ? -11.155 14.154 17.703 1.00 90.12 212 THR A CA 1
ATOM 1613 C C . THR A 1 212 ? -9.784 13.961 17.061 1.00 90.12 212 THR A C 1
ATOM 1615 O O . THR A 1 212 ? -9.087 12.998 17.381 1.00 90.12 212 THR A O 1
ATOM 1618 N N . VAL A 1 213 ? -9.376 14.899 16.208 1.00 90.62 213 VAL A N 1
ATOM 1619 C CA . VAL A 1 213 ? -8.033 14.913 15.620 1.00 90.62 213 VAL A CA 1
ATOM 1620 C C . VAL A 1 213 ? -7.048 15.497 16.644 1.00 90.62 213 VAL A C 1
ATOM 1622 O O . VAL A 1 213 ? -7.197 16.663 17.019 1.00 90.62 213 VAL A O 1
ATOM 1625 N N . PRO A 1 214 ? -6.079 14.712 17.156 1.00 91.00 214 PRO A N 1
ATOM 1626 C CA . PRO A 1 214 ? -5.068 15.220 18.078 1.00 91.00 214 PRO A CA 1
ATOM 1627 C C . PRO A 1 214 ? -4.014 16.048 17.326 1.00 91.00 214 PRO A C 1
ATOM 1629 O O . PRO A 1 214 ? -4.023 16.130 16.099 1.00 91.00 214 PRO A O 1
ATOM 1632 N N . ASP A 1 215 ? -3.055 16.627 18.051 1.00 91.62 215 ASP A N 1
ATOM 1633 C CA . ASP A 1 215 ? -1.871 17.212 17.417 1.00 91.62 215 ASP A CA 1
ATOM 1634 C C . ASP A 1 215 ? -1.023 16.111 16.755 1.00 91.62 215 ASP A C 1
ATOM 1636 O O . ASP A 1 215 ? -0.232 15.420 17.406 1.00 91.62 215 ASP A O 1
ATOM 1640 N N . LEU A 1 216 ? -1.181 15.967 15.437 1.00 90.44 216 LEU A N 1
ATOM 1641 C CA . LEU A 1 216 ? -0.513 14.949 14.624 1.00 90.44 216 LEU A CA 1
ATOM 1642 C C . LEU A 1 216 ? 1.018 15.085 14.631 1.00 90.44 216 LEU A C 1
ATOM 1644 O O . LEU A 1 216 ? 1.727 14.150 14.248 1.00 90.44 216 LEU A O 1
ATOM 1648 N N . THR A 1 217 ? 1.569 16.228 15.055 1.00 88.94 217 THR A N 1
ATOM 1649 C CA . THR A 1 217 ? 3.023 16.415 15.178 1.00 88.94 217 THR A CA 1
ATOM 1650 C C . THR A 1 217 ? 3.624 15.647 16.353 1.00 88.94 217 THR A C 1
ATOM 1652 O O . THR A 1 217 ? 4.803 15.306 16.305 1.00 88.94 217 THR A O 1
ATOM 1655 N N . THR A 1 218 ? 2.800 15.306 17.346 1.00 93.31 218 THR A N 1
ATOM 1656 C CA . THR A 1 218 ? 3.214 14.622 18.582 1.00 93.31 218 THR A CA 1
ATOM 1657 C C . THR A 1 218 ? 3.075 13.103 18.532 1.00 93.31 218 THR A C 1
ATOM 1659 O O . THR A 1 218 ? 3.571 12.411 19.421 1.00 93.31 218 THR A O 1
ATOM 1662 N N . LEU A 1 219 ? 2.399 12.575 17.509 1.00 95.81 219 LEU A N 1
ATOM 1663 C CA . LEU A 1 219 ? 2.142 11.145 17.389 1.00 95.81 219 LEU A CA 1
ATOM 1664 C C . LEU A 1 219 ? 3.421 10.366 17.043 1.00 95.81 219 LEU A C 1
ATOM 1666 O O . LEU A 1 219 ? 4.239 10.846 16.249 1.00 95.81 219 LEU A O 1
ATOM 1670 N N . PRO A 1 220 ? 3.592 9.149 17.589 1.00 96.69 220 PRO A N 1
ATOM 1671 C CA . PRO A 1 220 ? 4.689 8.278 17.196 1.00 96.69 220 PRO A CA 1
ATOM 1672 C C . PRO A 1 220 ? 4.536 7.850 15.731 1.00 96.69 220 PRO A C 1
ATOM 1674 O O . PRO A 1 220 ? 3.426 7.702 15.214 1.00 96.69 220 PRO A O 1
ATOM 1677 N N . THR A 1 221 ? 5.666 7.643 15.059 1.00 96.38 221 THR A N 1
ATOM 1678 C CA . THR A 1 221 ? 5.691 7.042 13.720 1.00 96.38 221 THR A CA 1
ATOM 1679 C C . THR A 1 221 ? 5.771 5.530 13.856 1.00 96.38 221 THR A C 1
ATOM 1681 O O . THR A 1 221 ? 6.547 5.032 14.669 1.00 96.38 221 THR A O 1
ATOM 1684 N N . PHE A 1 222 ? 4.966 4.822 13.070 1.00 97.50 222 PHE A N 1
ATOM 1685 C CA . PHE A 1 222 ? 4.995 3.373 12.989 1.00 97.50 222 PHE A CA 1
ATOM 1686 C C . PHE A 1 222 ? 6.349 2.897 12.474 1.00 97.50 222 PHE A C 1
ATOM 1688 O O . PHE A 1 222 ? 6.834 3.358 11.440 1.00 97.50 222 PHE A O 1
ATOM 1695 N N . ASP A 1 223 ? 6.932 1.954 13.203 1.00 94.81 223 ASP A N 1
ATOM 1696 C CA . ASP A 1 223 ? 8.215 1.347 12.889 1.00 94.81 223 ASP A CA 1
ATOM 1697 C C . ASP A 1 223 ? 8.027 -0.151 12.661 1.00 94.81 223 ASP A C 1
ATOM 1699 O O . ASP A 1 223 ? 7.835 -0.930 13.594 1.00 94.81 223 ASP A O 1
ATOM 1703 N N . LEU A 1 224 ? 8.107 -0.551 11.394 1.00 89.50 224 LEU A N 1
ATOM 1704 C CA . LEU A 1 224 ? 8.039 -1.952 10.998 1.00 89.50 224 LEU A CA 1
ATOM 1705 C C . LEU A 1 224 ? 9.146 -2.792 11.647 1.00 89.50 224 LEU A C 1
ATOM 1707 O O . LEU A 1 224 ? 8.926 -3.959 11.955 1.00 89.50 224 LEU A O 1
ATOM 1711 N N . THR A 1 225 ? 10.336 -2.229 11.862 1.00 90.00 225 THR A N 1
ATOM 1712 C CA . THR A 1 225 ? 11.495 -3.014 12.315 1.00 90.00 225 THR A CA 1
ATOM 1713 C C . THR A 1 225 ? 11.327 -3.557 13.734 1.00 90.00 225 THR A C 1
ATOM 1715 O O . THR A 1 225 ? 12.016 -4.500 14.123 1.00 90.00 225 THR A O 1
ATOM 1718 N N . SER A 1 226 ? 10.377 -2.999 14.486 1.00 92.06 226 SER A N 1
ATOM 1719 C CA . SER A 1 226 ? 10.039 -3.391 15.851 1.00 92.06 226 SER A CA 1
ATOM 1720 C C . SER A 1 226 ? 8.599 -3.902 16.013 1.00 92.06 226 SER A C 1
ATOM 1722 O O . SER A 1 226 ? 8.181 -4.192 17.136 1.00 92.06 226 SER A O 1
ATOM 1724 N N . TYR A 1 227 ? 7.840 -4.049 14.921 1.00 96.31 227 TYR A N 1
ATOM 1725 C CA . TYR A 1 227 ? 6.431 -4.438 14.955 1.00 96.31 227 TYR A CA 1
ATOM 1726 C C . TYR A 1 227 ? 6.200 -5.914 14.591 1.00 96.31 227 TYR A C 1
ATOM 1728 O O . TYR A 1 227 ? 6.824 -6.464 13.685 1.00 96.31 227 TYR A O 1
ATOM 1736 N N . GLY A 1 228 ? 5.252 -6.552 15.282 1.00 95.62 228 GLY A N 1
ATOM 1737 C CA . GLY A 1 228 ? 4.985 -7.987 15.170 1.00 95.62 228 GLY A CA 1
ATOM 1738 C C . GLY A 1 228 ? 5.908 -8.824 16.059 1.00 95.62 228 GLY A C 1
ATOM 1739 O O . GLY A 1 228 ? 6.458 -8.343 17.050 1.00 95.62 228 GLY A O 1
ATOM 1740 N N . GLN A 1 229 ? 6.055 -10.106 15.737 1.00 94.00 229 GLN A N 1
ATOM 1741 C CA . GLN A 1 229 ? 6.963 -11.021 16.431 1.00 94.00 229 GLN A CA 1
ATOM 1742 C C . GLN A 1 229 ? 7.960 -11.640 15.449 1.00 94.00 229 GLN A C 1
ATOM 1744 O O . GLN A 1 229 ? 7.596 -11.914 14.301 1.00 94.00 229 GLN A O 1
ATOM 1749 N N . PRO A 1 230 ? 9.186 -11.971 15.893 1.00 88.69 230 PRO A N 1
ATOM 1750 C CA . PRO A 1 230 ? 10.105 -12.771 15.095 1.00 88.69 230 PRO A CA 1
ATOM 1751 C C . PRO A 1 230 ? 9.444 -14.077 14.642 1.00 88.69 230 PRO A C 1
ATOM 1753 O O . PRO A 1 230 ? 8.794 -14.779 15.425 1.00 88.69 230 PRO A O 1
ATOM 1756 N N . GLY A 1 231 ? 9.592 -14.385 13.360 1.00 84.94 231 GLY A N 1
ATOM 1757 C CA . GLY A 1 231 ? 9.094 -15.604 12.735 1.00 84.94 231 GLY A CA 1
ATOM 1758 C C . GLY A 1 231 ? 10.214 -16.353 12.017 1.00 84.94 231 GLY A C 1
ATOM 1759 O O . GLY A 1 231 ? 11.344 -15.864 11.959 1.00 84.94 231 GLY A O 1
ATOM 1760 N N . PRO A 1 232 ? 9.925 -17.542 11.469 1.00 80.44 232 PRO A N 1
ATOM 1761 C CA . PRO A 1 232 ? 10.849 -18.221 10.572 1.00 80.44 232 PRO A CA 1
ATOM 1762 C C . PRO A 1 232 ? 11.183 -17.302 9.392 1.00 80.44 232 PRO A C 1
ATOM 1764 O O . PRO A 1 232 ? 10.277 -16.811 8.723 1.00 80.44 232 PRO A O 1
ATOM 1767 N N . ALA A 1 233 ? 12.469 -17.078 9.139 1.00 79.94 233 ALA A N 1
ATOM 1768 C CA . ALA A 1 233 ? 12.939 -16.298 8.004 1.00 79.94 233 ALA A CA 1
ATOM 1769 C C . ALA A 1 233 ? 13.718 -17.211 7.055 1.00 79.94 233 ALA A C 1
ATOM 1771 O O . ALA A 1 233 ? 14.590 -17.962 7.493 1.00 79.94 233 ALA A O 1
ATOM 1772 N N . ALA A 1 234 ? 13.399 -17.149 5.761 1.00 82.50 234 ALA A N 1
ATOM 1773 C CA . ALA A 1 234 ? 14.153 -17.866 4.731 1.00 82.50 234 ALA A CA 1
ATOM 1774 C C . ALA A 1 234 ? 15.571 -17.293 4.554 1.00 82.50 234 ALA A C 1
ATOM 1776 O O . ALA A 1 234 ? 16.477 -18.015 4.153 1.00 82.50 234 ALA A O 1
ATOM 1777 N N . ILE A 1 235 ? 15.748 -16.008 4.880 1.00 87.00 235 ILE A N 1
ATOM 1778 C CA . ILE A 1 235 ? 17.021 -15.290 4.857 1.00 87.00 235 ILE A CA 1
ATOM 1779 C C . ILE A 1 235 ? 17.305 -14.777 6.269 1.00 87.00 235 ILE A C 1
ATOM 1781 O O . ILE A 1 235 ? 16.455 -14.155 6.904 1.00 87.00 235 ILE A O 1
ATOM 1785 N N . THR A 1 236 ? 18.514 -15.030 6.750 1.00 86.50 236 THR A N 1
ATOM 1786 C CA . THR A 1 236 ? 19.043 -14.580 8.043 1.00 86.50 236 THR A CA 1
ATOM 1787 C C . THR A 1 236 ? 20.313 -13.749 7.833 1.00 86.50 236 THR A C 1
ATOM 1789 O O . THR A 1 236 ? 20.925 -13.841 6.767 1.00 86.50 236 THR A O 1
ATOM 1792 N N . PRO A 1 237 ? 20.776 -12.981 8.840 1.00 86.44 237 PRO A N 1
ATOM 1793 C CA . PRO A 1 237 ? 22.065 -12.285 8.762 1.00 86.44 237 PRO A CA 1
ATOM 1794 C C . PRO A 1 237 ? 23.270 -13.202 8.490 1.00 86.44 237 PRO A C 1
ATOM 1796 O O . PRO A 1 237 ? 24.282 -12.731 7.985 1.00 86.44 237 PRO A O 1
ATOM 1799 N N . ASP A 1 238 ? 23.150 -14.498 8.793 1.00 89.31 238 ASP A N 1
ATOM 1800 C CA . ASP A 1 238 ? 24.194 -15.507 8.572 1.00 89.31 238 ASP A CA 1
ATOM 1801 C C . ASP A 1 238 ? 24.040 -16.255 7.234 1.00 89.31 238 ASP A C 1
ATOM 1803 O O . ASP A 1 238 ? 24.762 -17.217 6.966 1.00 89.31 238 ASP A O 1
ATOM 1807 N N . SER A 1 239 ? 23.072 -15.866 6.397 1.00 93.69 239 SER A N 1
ATOM 1808 C CA . SER A 1 239 ? 22.852 -16.505 5.098 1.00 93.69 239 SER A CA 1
ATOM 1809 C C . SER A 1 239 ? 23.999 -16.217 4.131 1.00 93.69 239 SER A C 1
ATOM 1811 O O . SER A 1 239 ? 24.515 -15.104 4.055 1.00 93.69 239 SER A O 1
ATOM 1813 N N . THR A 1 240 ? 24.387 -17.235 3.366 1.00 93.69 240 THR A N 1
ATOM 1814 C CA . THR A 1 240 ? 25.390 -17.137 2.302 1.00 93.69 240 THR A CA 1
ATOM 1815 C C . THR A 1 240 ? 24.709 -17.020 0.947 1.00 93.69 240 THR A C 1
ATOM 1817 O O . THR A 1 240 ? 23.724 -17.715 0.702 1.00 93.69 240 THR A O 1
ATOM 1820 N N . PHE A 1 241 ? 25.268 -16.204 0.059 1.00 91.50 241 PHE A N 1
ATOM 1821 C CA . PHE A 1 241 ? 24.742 -15.983 -1.286 1.00 91.50 241 PHE A CA 1
ATOM 1822 C C . PHE A 1 241 ? 25.772 -16.407 -2.332 1.00 91.50 241 PHE A C 1
ATOM 1824 O O . PHE A 1 241 ? 26.968 -16.177 -2.149 1.00 91.50 241 PHE A O 1
ATOM 1831 N N . ASP A 1 242 ? 25.308 -17.014 -3.425 1.00 92.06 242 ASP A N 1
ATOM 1832 C CA . ASP A 1 242 ? 26.169 -17.428 -4.541 1.00 92.06 242 ASP A CA 1
ATOM 1833 C C . ASP A 1 242 ? 26.749 -16.224 -5.303 1.00 92.06 242 ASP A C 1
ATOM 1835 O O . ASP A 1 242 ? 27.850 -16.297 -5.851 1.00 92.06 242 ASP A O 1
ATOM 1839 N N . VAL A 1 243 ? 26.013 -15.106 -5.320 1.00 90.75 243 VAL A N 1
ATOM 1840 C CA . VAL A 1 243 ? 26.378 -13.855 -5.992 1.00 90.75 243 VAL A CA 1
ATOM 1841 C C . VAL A 1 243 ? 25.993 -12.667 -5.109 1.00 90.75 243 VAL A C 1
ATOM 1843 O O . VAL A 1 243 ? 24.885 -12.618 -4.575 1.00 90.75 243 VAL A O 1
ATOM 1846 N N . THR A 1 244 ? 26.893 -11.687 -5.001 1.00 89.62 244 THR A N 1
ATOM 1847 C CA . THR A 1 244 ? 26.667 -10.418 -4.295 1.00 89.62 244 THR A CA 1
ATOM 1848 C C . THR A 1 244 ? 27.026 -9.262 -5.219 1.00 89.62 244 THR A C 1
ATOM 1850 O O . THR A 1 244 ? 28.119 -9.248 -5.786 1.00 89.62 244 THR A O 1
ATOM 1853 N N . HIS A 1 245 ? 26.124 -8.287 -5.346 1.00 89.62 245 HIS A N 1
ATOM 1854 C CA . HIS A 1 245 ? 26.335 -7.061 -6.120 1.00 89.62 245 HIS A CA 1
ATOM 1855 C C . HIS A 1 245 ? 26.189 -5.835 -5.225 1.00 89.62 245 HIS A C 1
ATOM 1857 O O . HIS A 1 245 ? 25.211 -5.727 -4.487 1.00 89.62 245 HIS A O 1
ATOM 1863 N N . ASP A 1 246 ? 27.113 -4.886 -5.352 1.00 89.69 246 ASP A N 1
ATOM 1864 C CA . ASP A 1 246 ? 26.971 -3.567 -4.741 1.00 89.69 246 ASP A CA 1
ATOM 1865 C C . ASP A 1 246 ? 26.126 -2.669 -5.656 1.00 89.69 246 ASP A C 1
ATOM 1867 O O . ASP A 1 246 ? 26.477 -2.409 -6.812 1.00 89.69 246 ASP A O 1
ATOM 1871 N N . VAL A 1 247 ? 24.992 -2.198 -5.134 1.00 90.50 247 VAL A N 1
ATOM 1872 C CA . VAL A 1 247 ? 24.048 -1.335 -5.854 1.00 90.50 247 VAL A CA 1
ATOM 1873 C C . VAL A 1 247 ? 23.896 -0.021 -5.100 1.00 90.50 247 VAL A C 1
ATOM 1875 O O . VAL A 1 247 ? 23.312 0.036 -4.021 1.00 90.50 247 VAL A O 1
ATOM 1878 N N . THR A 1 248 ? 24.402 1.055 -5.692 1.00 90.44 248 THR A N 1
ATOM 1879 C CA . THR A 1 248 ? 24.220 2.424 -5.208 1.00 90.44 248 THR A CA 1
ATOM 1880 C C . THR A 1 248 ? 23.147 3.106 -6.042 1.00 90.44 248 THR A C 1
ATOM 1882 O O . THR A 1 248 ? 23.359 3.375 -7.224 1.00 90.44 248 THR A O 1
ATOM 1885 N N . LEU A 1 249 ? 22.003 3.399 -5.427 1.00 87.75 249 LEU A N 1
ATOM 1886 C CA . LEU A 1 249 ? 20.943 4.192 -6.046 1.00 87.75 249 LEU A CA 1
ATOM 1887 C C . LEU A 1 249 ? 21.215 5.677 -5.804 1.00 87.75 249 LEU A C 1
ATOM 1889 O O . LEU A 1 249 ? 21.475 6.087 -4.672 1.00 87.75 249 LEU A O 1
ATOM 1893 N N . GLY A 1 250 ? 21.152 6.485 -6.858 1.00 84.75 250 GLY A N 1
ATOM 1894 C CA . GLY A 1 250 ? 21.448 7.908 -6.769 1.00 84.75 250 GLY A CA 1
ATOM 1895 C C . GLY A 1 250 ? 20.700 8.751 -7.790 1.00 84.75 250 GLY A C 1
ATOM 1896 O O . GLY A 1 250 ? 19.800 8.288 -8.494 1.00 84.75 250 GLY A O 1
ATOM 1897 N N . ALA A 1 251 ? 21.087 10.022 -7.852 1.00 82.75 251 ALA A N 1
ATOM 1898 C CA . ALA A 1 251 ? 20.676 10.933 -8.904 1.00 82.75 251 ALA A CA 1
ATOM 1899 C C . ALA A 1 251 ? 21.842 11.845 -9.295 1.00 82.75 251 ALA A C 1
ATOM 1901 O O . ALA A 1 251 ? 22.609 12.282 -8.434 1.00 82.75 251 ALA A O 1
ATOM 1902 N N . ALA A 1 252 ? 21.963 12.151 -10.584 1.00 82.19 252 ALA A N 1
ATOM 1903 C CA . ALA A 1 252 ? 22.981 13.049 -11.121 1.00 82.19 252 ALA A CA 1
ATOM 1904 C C . ALA A 1 252 ? 22.381 13.988 -12.181 1.00 82.19 252 ALA A C 1
ATOM 1906 O O . ALA A 1 252 ? 21.393 13.625 -12.828 1.00 82.19 252 ALA A O 1
ATOM 1907 N N . PRO A 1 253 ? 22.945 15.196 -12.385 1.00 82.50 253 PRO A N 1
ATOM 1908 C CA . PRO A 1 253 ? 22.561 16.044 -13.507 1.00 82.50 253 PRO A CA 1
ATOM 1909 C C . PRO A 1 253 ? 22.809 15.320 -14.835 1.00 82.50 253 PRO A C 1
ATOM 1911 O O . PRO A 1 253 ? 23.922 14.869 -15.093 1.00 82.50 253 PRO A O 1
ATOM 1914 N N . GLY A 1 254 ? 21.787 15.229 -15.677 1.00 80.44 254 GLY A N 1
ATOM 1915 C CA . GLY A 1 254 ? 21.837 14.498 -16.938 1.00 80.44 254 GLY A CA 1
ATOM 1916 C C . GLY A 1 254 ? 20.744 14.941 -17.904 1.00 80.44 254 GLY A C 1
ATOM 1917 O O . GLY A 1 254 ? 19.897 15.772 -17.571 1.00 80.44 254 GLY A O 1
ATOM 1918 N N . PHE A 1 255 ? 20.781 14.398 -19.120 1.00 79.88 255 PHE A N 1
ATOM 1919 C CA . PHE A 1 255 ? 19.726 14.592 -20.111 1.00 79.88 255 PHE A CA 1
ATOM 1920 C C . PHE A 1 255 ? 18.835 13.354 -20.175 1.00 79.88 255 PHE A C 1
ATOM 1922 O O . PHE A 1 255 ? 19.334 12.244 -20.333 1.00 79.88 255 PHE A O 1
ATOM 1929 N N . HIS A 1 256 ? 17.521 13.550 -20.129 1.00 69.81 256 HIS A N 1
ATOM 1930 C CA . HIS A 1 256 ? 16.528 12.504 -20.360 1.00 69.81 256 HIS A CA 1
ATOM 1931 C C . HIS A 1 256 ? 15.494 13.022 -21.363 1.00 69.81 256 HIS A C 1
ATOM 1933 O O . HIS A 1 256 ? 14.951 14.108 -21.187 1.00 69.81 256 HIS A O 1
ATOM 1939 N N . ASN A 1 257 ? 15.265 12.290 -22.459 1.00 70.56 257 ASN A N 1
ATOM 1940 C CA . ASN A 1 257 ? 14.372 12.702 -23.555 1.00 70.56 257 ASN A CA 1
ATOM 1941 C C . ASN A 1 257 ? 14.627 14.131 -24.097 1.00 70.56 257 ASN A C 1
ATOM 1943 O O . ASN A 1 257 ? 13.712 14.810 -24.555 1.00 70.56 257 ASN A O 1
ATOM 1947 N N . GLY A 1 258 ? 15.886 14.585 -24.074 1.00 78.62 258 GLY A N 1
ATOM 1948 C CA . GLY A 1 258 ? 16.283 15.915 -24.553 1.00 78.62 258 GLY A CA 1
ATOM 1949 C C . GLY A 1 258 ? 16.105 17.050 -23.538 1.00 78.62 258 GLY A C 1
ATOM 1950 O O . GLY A 1 258 ? 16.453 18.188 -23.847 1.00 78.62 258 GLY A O 1
ATOM 1951 N N . GLU A 1 259 ? 15.630 16.756 -22.328 1.00 75.94 259 GLU A N 1
ATOM 1952 C CA . GLU A 1 259 ? 15.503 17.720 -21.236 1.00 75.94 259 GLU A CA 1
ATOM 1953 C C . GLU A 1 259 ? 16.634 17.535 -20.219 1.00 75.94 259 GLU A C 1
ATOM 1955 O O . GLU A 1 259 ? 16.986 16.410 -19.862 1.00 75.94 259 GLU A O 1
ATOM 1960 N N . PHE A 1 260 ? 17.227 18.643 -19.765 1.00 78.50 260 PHE A N 1
ATOM 1961 C CA . PHE A 1 260 ? 18.257 18.631 -18.726 1.00 78.50 260 PHE A CA 1
ATOM 1962 C C . PHE A 1 260 ? 17.612 18.671 -17.340 1.00 78.50 260 PHE A C 1
ATOM 1964 O O . PHE A 1 260 ? 16.807 19.560 -17.056 1.00 78.50 260 PHE A O 1
ATOM 1971 N N . GLY A 1 261 ? 18.007 17.756 -16.460 1.00 75.56 261 GLY A N 1
ATOM 1972 C CA . GLY A 1 261 ? 17.467 17.660 -15.109 1.00 75.56 261 GLY A CA 1
ATOM 1973 C C . GLY A 1 261 ? 18.259 16.701 -14.228 1.00 75.56 261 GLY A C 1
ATOM 1974 O O . GLY A 1 261 ? 19.368 16.293 -14.568 1.00 75.56 261 GLY A O 1
ATOM 1975 N N . LEU A 1 262 ? 17.695 16.349 -13.072 1.00 75.75 262 LEU A N 1
ATOM 1976 C CA . LEU A 1 262 ? 18.207 15.241 -12.270 1.00 75.75 262 LEU A CA 1
ATOM 1977 C C . LEU A 1 262 ? 17.717 13.926 -12.874 1.00 75.75 262 LEU A C 1
ATOM 1979 O O . LEU A 1 262 ? 16.526 13.741 -13.101 1.00 75.75 262 LEU A O 1
ATOM 1983 N N . THR A 1 263 ? 18.649 13.017 -13.116 1.00 78.00 263 THR A N 1
ATOM 1984 C CA . THR A 1 263 ? 18.403 11.688 -13.677 1.00 78.00 263 THR A CA 1
ATOM 1985 C C . THR A 1 263 ? 18.764 10.634 -12.642 1.00 78.00 263 THR A C 1
ATOM 1987 O O . THR A 1 263 ? 19.738 10.805 -11.909 1.00 78.00 263 THR A O 1
ATOM 1990 N N . HIS A 1 264 ? 17.968 9.569 -12.547 1.00 81.94 264 HIS A N 1
ATOM 1991 C CA . HIS A 1 264 ? 18.221 8.474 -11.612 1.00 81.94 264 HIS A CA 1
ATOM 1992 C C . HIS A 1 264 ? 19.403 7.628 -12.082 1.00 81.94 264 HIS A C 1
ATOM 1994 O O . HIS A 1 264 ? 19.472 7.266 -13.257 1.00 81.94 264 HIS A O 1
ATOM 2000 N N . THR A 1 265 ? 20.305 7.298 -11.158 1.00 85.69 265 THR A N 1
ATOM 2001 C CA . THR A 1 265 ? 21.507 6.515 -11.444 1.00 85.69 265 THR A CA 1
ATOM 2002 C C . THR A 1 265 ? 21.552 5.218 -10.651 1.00 85.69 265 THR A C 1
ATOM 2004 O O . THR A 1 265 ? 21.102 5.148 -9.504 1.00 85.69 265 THR A O 1
ATOM 2007 N N . ILE A 1 266 ? 22.147 4.198 -11.264 1.00 88.81 266 ILE A N 1
ATOM 2008 C CA . ILE A 1 266 ? 22.586 2.971 -10.603 1.00 88.81 266 ILE A CA 1
ATOM 2009 C C . ILE A 1 266 ? 24.103 2.924 -10.745 1.00 88.81 266 ILE A C 1
ATOM 2011 O O . ILE A 1 266 ? 24.627 2.959 -11.855 1.00 88.81 266 ILE A O 1
ATOM 2015 N N . ASN A 1 267 ? 24.815 2.892 -9.618 1.00 90.88 267 ASN A N 1
ATOM 2016 C CA . ASN A 1 267 ? 26.280 2.920 -9.575 1.00 90.88 267 ASN A CA 1
ATOM 2017 C C . ASN A 1 267 ? 26.892 4.118 -10.332 1.00 90.88 267 ASN A C 1
ATOM 2019 O O . ASN A 1 267 ? 27.978 4.022 -10.891 1.00 90.88 267 ASN A O 1
ATOM 2023 N N . GLY A 1 268 ? 26.193 5.260 -10.319 1.00 89.38 268 GLY A N 1
ATOM 2024 C CA . GLY A 1 268 ? 26.631 6.506 -10.959 1.00 89.38 268 GLY A CA 1
ATOM 2025 C C . GLY A 1 268 ? 26.239 6.653 -12.431 1.00 89.38 268 GLY A C 1
ATOM 2026 O O . GLY A 1 268 ? 26.338 7.758 -12.952 1.00 89.38 268 GLY A O 1
ATOM 2027 N N . GLU A 1 269 ? 25.724 5.596 -13.060 1.00 89.12 269 GLU A N 1
ATOM 2028 C CA . GLU A 1 269 ? 25.361 5.576 -14.479 1.00 89.12 269 GLU A CA 1
ATOM 2029 C C . GLU A 1 269 ? 23.841 5.655 -14.681 1.00 89.12 269 GLU A C 1
ATOM 2031 O O . GLU A 1 269 ? 23.057 5.169 -13.860 1.00 89.12 269 GLU A O 1
ATOM 2036 N N . THR A 1 270 ? 23.416 6.254 -15.792 1.00 84.69 270 THR A N 1
ATOM 2037 C CA . THR A 1 270 ? 22.009 6.337 -16.223 1.00 84.69 270 THR A CA 1
ATOM 2038 C C . THR A 1 270 ? 21.723 5.331 -17.332 1.00 84.69 270 THR A C 1
ATOM 2040 O O . THR A 1 270 ? 22.625 4.957 -18.071 1.00 84.69 270 THR A O 1
ATOM 2043 N N . PHE A 1 271 ? 20.468 4.921 -17.523 1.00 76.94 271 PHE A N 1
ATOM 2044 C CA . PHE A 1 271 ? 20.094 4.145 -18.713 1.00 76.94 271 PHE A CA 1
ATOM 2045 C C . PHE A 1 271 ? 20.420 4.923 -20.015 1.00 76.94 271 PHE A C 1
ATOM 2047 O O . PHE A 1 271 ? 20.139 6.123 -20.067 1.00 76.94 271 PHE A O 1
ATOM 2054 N N . PRO A 1 272 ? 20.955 4.274 -21.073 1.00 77.94 272 PRO A N 1
ATOM 2055 C CA . PRO A 1 272 ? 21.205 2.833 -21.208 1.00 77.94 272 PRO A CA 1
ATOM 2056 C C . PRO A 1 272 ? 22.580 2.357 -20.712 1.00 77.94 272 PRO A C 1
ATOM 2058 O O . PRO A 1 272 ? 22.874 1.170 -20.817 1.00 77.94 272 PRO A O 1
ATOM 2061 N N . ASP A 1 273 ? 23.413 3.254 -20.189 1.00 84.00 273 ASP A N 1
ATOM 2062 C CA . ASP A 1 273 ? 24.806 2.972 -19.824 1.00 84.00 273 ASP A CA 1
ATOM 2063 C C . ASP A 1 273 ? 24.946 2.253 -18.468 1.00 84.00 273 ASP A C 1
ATOM 2065 O O . ASP A 1 273 ? 25.962 1.612 -18.196 1.00 84.00 273 ASP A O 1
ATOM 2069 N N . ALA A 1 274 ? 23.904 2.293 -17.631 1.00 83.19 274 ALA A N 1
ATOM 2070 C CA . ALA A 1 274 ? 23.827 1.500 -16.408 1.00 83.19 274 ALA A CA 1
ATOM 2071 C C . ALA A 1 274 ? 23.892 -0.007 -16.716 1.00 83.19 274 ALA A C 1
ATOM 2073 O O . ALA A 1 274 ? 23.034 -0.564 -17.404 1.00 83.19 274 ALA A O 1
ATOM 2074 N N . ALA A 1 275 ? 24.910 -0.681 -16.174 1.00 81.44 275 ALA A N 1
ATOM 2075 C CA . ALA A 1 275 ? 25.115 -2.107 -16.390 1.00 81.44 275 ALA A CA 1
ATOM 2076 C C . ALA A 1 275 ? 23.968 -2.945 -15.800 1.00 81.44 275 ALA A C 1
ATOM 2078 O O . ALA A 1 275 ? 23.577 -2.772 -14.644 1.00 81.44 275 ALA A O 1
ATOM 2079 N N . MET A 1 276 ? 23.476 -3.908 -16.581 1.00 80.25 276 MET A N 1
ATOM 2080 C CA . MET A 1 276 ? 22.508 -4.895 -16.104 1.00 80.25 276 MET A CA 1
ATOM 2081 C C . MET A 1 276 ? 23.165 -5.830 -15.087 1.00 80.25 276 MET A C 1
ATOM 2083 O O . MET A 1 276 ? 24.205 -6.432 -15.377 1.00 80.25 276 MET A O 1
ATOM 2087 N N . LEU A 1 277 ? 22.529 -5.995 -13.925 1.00 79.94 277 LEU A N 1
ATOM 2088 C CA . LEU A 1 277 ? 22.946 -6.982 -12.931 1.00 79.94 277 LEU A CA 1
ATOM 2089 C C . LEU A 1 277 ? 22.812 -8.388 -13.527 1.00 79.94 277 LEU A C 1
ATOM 2091 O O . LEU A 1 277 ? 21.754 -8.761 -14.031 1.00 79.94 277 LEU A O 1
ATOM 2095 N N . GLN A 1 278 ? 23.901 -9.153 -13.490 1.00 75.00 278 GLN A N 1
ATOM 2096 C CA . GLN A 1 278 ? 23.920 -10.551 -13.920 1.00 75.00 278 GLN A CA 1
ATOM 2097 C C . GLN A 1 278 ? 23.616 -11.422 -12.700 1.00 75.00 278 GLN A C 1
ATOM 2099 O O . GLN A 1 278 ? 24.356 -11.358 -11.715 1.00 75.00 278 GLN A O 1
ATOM 2104 N N . VAL A 1 279 ? 22.527 -12.186 -12.751 1.00 67.75 279 VAL A N 1
ATOM 2105 C CA . VAL A 1 279 ? 22.028 -13.026 -11.648 1.00 67.75 279 VAL A CA 1
ATOM 2106 C C . VAL A 1 279 ? 21.996 -14.483 -12.071 1.00 67.75 279 VAL A C 1
ATOM 2108 O O . VAL A 1 279 ? 21.624 -14.735 -13.240 1.00 67.75 279 VAL A O 1
#

Radius of gyration: 20.41 Å; chains: 1; bounding box: 49×50×50 Å

pLDDT: mean 86.5, std 13.17, range [48.91, 98.69]

Secondary structure (DSSP, 8-state):
-EET----GGGS--BTTTBPPPPTT----------S-EEEEEE--SSHHHHTTTT-EEEEEE--SSPPP-SEEEEEEEEE-SPPP-SHHHHHHHHTT---TTSEEETTBSS-EEE---TT-EEEEEEEE---SHHHHTS--EEEEEESS-BEEEEETTEE-SS---B-S-BEEE-TT-EEEEEEE--SSS-EEEEETTS-EEEEESSSPPPP---TTSSPBP-GGGSS-----SS-TT---S------EEEEEEEETTEEEEEEEETTB-TTTSPPPP-

Foldseek 3Di:
DWFLFDWDLCQPAQDPRNHHDADPPGDDDHDGDRPAFFKTKDAHNPPRQQGLLVPRMGIDGHADPDHDDFLEEEEKEKEFPDGDDDDPVVVVCLVVLQDDQQGIAIPNHSAEAEAEDAAFTKYKYKYFYQYDHPSQQVPQFFFKFKFPWWKWQQDKSRHGFAAFDTDHGATEGAGHRIMTIIITGAHNAEWIWIAGLNYGTHYIYHDHHHGDDDNNVPHHHDDPVPGHDDDDDPDDPPDDDPDDDDWDWDWDFDDDPNDTDIAIDTVNDHPPVHDDDDD

Sequence (279 aa):
HWHGIAVPNIADGPAGVTQNGVPPGQSYEYDFVANAAGTYWYHSHQEPFVQIPRGLLGALIVDSPDPVSFDREYTVVYHDHTQPVRTLPEIVKKILGSRDRDAIAVNNTNGMLELPAQPGERVRLRLINGTASEATAYGDPLRIVPLGVTYEVIALDGNDVNRPGEISAQILPIGSGQRYDLAFTMPASGGVTLVDKDQSDMVKLGRGPEPTVPDLTTLPTFDLTSYGQPGPAAITPDSTFDVTHDVTLGAAPGFHNGEFGLTHTINGETFPDAAMLQV